Protein AF-A0A7J3TSX8-F1 (afdb_monomer_lite)

Foldseek 3Di:
DAQDLVNLVVVLVVDPDLVVSLVSLVVVCPDPHDLSNNLSSLQSNLVSCVVVLVLQSSLVSLQVSLVSDDDLVSVLVSLQSSLLSCVSVLVNVSNVVSLVVNLVSDDPVCNVVSLVVSLVSLVVSLVVCVVVVVLVSSLVSLVSSCVRPDDLVVLLVSLCVNLVSCVVVVNNVSSVVSNVVNVVVVVVVVVVVVVVVVVD

Structure (mmCIF, N/CA/C/O backbone):
data_AF-A0A7J3TSX8-F1
#
_entry.id   AF-A0A7J3TSX8-F1
#
loop_
_atom_site.group_PDB
_atom_site.id
_atom_site.type_symbol
_atom_site.label_atom_id
_atom_site.label_alt_id
_atom_site.label_comp_id
_atom_site.label_asym_id
_atom_site.label_entity_id
_atom_site.label_seq_id
_atom_site.pdbx_PDB_ins_code
_atom_site.Cartn_x
_atom_site.Cartn_y
_atom_site.Cartn_z
_atom_site.occupancy
_atom_site.B_iso_or_equiv
_atom_site.auth_seq_id
_atom_site.auth_comp_id
_atom_site.auth_asym_id
_atom_site.auth_atom_id
_atom_site.pdbx_PDB_model_num
ATOM 1 N N . MET A 1 1 ? -22.031 -5.487 31.126 1.00 67.88 1 MET A N 1
ATOM 2 C CA . MET A 1 1 ? -22.528 -4.351 30.321 1.00 67.88 1 MET A CA 1
ATOM 3 C C . MET A 1 1 ? -21.719 -4.288 29.042 1.00 67.88 1 MET A C 1
ATOM 5 O O . MET A 1 1 ? -20.510 -4.488 29.110 1.00 67.88 1 MET A O 1
ATOM 9 N N . ALA A 1 2 ? -22.375 -4.091 27.900 1.00 86.19 2 ALA A N 1
ATOM 10 C CA . ALA A 1 2 ? -21.679 -3.842 26.643 1.00 86.19 2 ALA A CA 1
ATOM 11 C C . ALA A 1 2 ? -21.137 -2.407 26.670 1.00 86.19 2 ALA A C 1
ATOM 13 O O . ALA A 1 2 ? -21.892 -1.489 26.971 1.00 86.19 2 ALA A O 1
ATOM 14 N N . ILE A 1 3 ? -19.840 -2.235 26.414 1.00 93.50 3 ILE A N 1
ATOM 15 C CA . ILE A 1 3 ? -19.217 -0.911 26.290 1.00 93.50 3 ILE A CA 1
ATOM 16 C C . ILE A 1 3 ? -19.751 -0.257 25.017 1.00 93.50 3 ILE A C 1
ATOM 18 O O . ILE A 1 3 ? -19.759 -0.901 23.969 1.00 93.50 3 ILE A O 1
ATOM 22 N N . THR A 1 4 ? -20.172 1.002 25.096 1.00 96.62 4 THR A N 1
ATOM 23 C CA . THR A 1 4 ? -20.561 1.780 23.910 1.00 96.62 4 THR A CA 1
ATOM 24 C C . THR A 1 4 ? -19.337 2.378 23.209 1.00 96.62 4 THR A C 1
ATOM 26 O O . THR A 1 4 ? -18.248 2.484 23.779 1.00 96.62 4 THR A O 1
ATOM 29 N N . LYS A 1 5 ? -19.494 2.802 21.948 1.00 96.19 5 LYS A N 1
ATOM 30 C CA . LYS A 1 5 ? -18.409 3.442 21.185 1.00 96.19 5 LYS A CA 1
ATOM 31 C C . LYS A 1 5 ? -17.895 4.709 21.873 1.00 96.19 5 LYS A C 1
ATOM 33 O O . LYS A 1 5 ? -16.683 4.916 21.930 1.00 96.19 5 LYS A O 1
ATOM 38 N N . ASP A 1 6 ? -18.790 5.520 22.427 1.00 96.75 6 ASP A N 1
ATOM 39 C CA . ASP A 1 6 ? -18.419 6.765 23.102 1.00 96.75 6 ASP A CA 1
ATOM 40 C C . ASP A 1 6 ? -17.681 6.500 24.415 1.00 96.75 6 ASP A C 1
ATOM 42 O O . ASP A 1 6 ? -16.652 7.125 24.671 1.00 96.75 6 ASP A O 1
ATOM 46 N N . GLU A 1 7 ? -18.127 5.517 25.203 1.00 96.62 7 GLU A N 1
ATOM 47 C CA . GLU A 1 7 ? -17.418 5.075 26.410 1.00 96.62 7 GLU A CA 1
ATOM 48 C C . GLU A 1 7 ? -16.017 4.553 26.083 1.00 96.62 7 GLU A C 1
ATOM 50 O O . GLU A 1 7 ? -15.049 4.922 26.750 1.00 96.62 7 GLU A O 1
ATOM 55 N N . PHE A 1 8 ? -15.882 3.737 25.030 1.00 97.44 8 PHE A N 1
ATOM 56 C CA . PHE A 1 8 ? -14.581 3.263 24.558 1.00 97.44 8 PHE A CA 1
ATOM 57 C C . PHE A 1 8 ? -13.654 4.435 24.206 1.00 97.44 8 PHE A C 1
ATOM 59 O O . PHE A 1 8 ? -12.507 4.475 24.655 1.00 97.44 8 PHE A O 1
ATOM 66 N N . LEU A 1 9 ? -14.143 5.413 23.437 1.00 96.62 9 LEU A N 1
ATOM 67 C CA . LEU A 1 9 ? -13.349 6.572 23.025 1.00 96.62 9 LEU A CA 1
ATOM 68 C C . LEU A 1 9 ? -12.986 7.482 24.205 1.00 96.62 9 LEU A C 1
ATOM 70 O O . LEU A 1 9 ? -11.880 8.024 24.235 1.00 96.62 9 LEU A O 1
ATOM 74 N N . GLN A 1 10 ? -13.880 7.642 25.182 1.00 97.00 10 GLN A N 1
ATOM 75 C CA . GLN A 1 10 ? -13.596 8.383 26.411 1.00 97.00 10 GLN A CA 1
ATOM 76 C C . GLN A 1 10 ? -12.511 7.688 27.235 1.00 97.00 10 GLN A C 1
ATOM 78 O O . GLN A 1 10 ? -11.531 8.334 27.602 1.00 97.00 10 GLN A O 1
ATOM 83 N N . GLN A 1 11 ? -12.624 6.373 27.452 1.00 96.88 11 GLN A N 1
ATOM 84 C CA . GLN A 1 11 ? -11.601 5.590 28.150 1.00 96.88 11 GLN A CA 1
ATOM 85 C C . GLN A 1 11 ? -10.258 5.651 27.422 1.00 96.88 11 GLN A C 1
ATOM 87 O O . GLN A 1 11 ? -9.224 5.847 28.048 1.00 96.88 11 GLN A O 1
ATOM 92 N N . LEU A 1 12 ? -10.253 5.571 26.090 1.00 96.19 12 LEU A N 1
ATOM 93 C CA . LEU A 1 12 ? -9.017 5.636 25.316 1.00 96.19 12 LEU A CA 1
ATOM 94 C C . LEU A 1 12 ? -8.254 6.961 25.517 1.00 96.19 12 LEU A C 1
ATOM 96 O O . LEU A 1 12 ? -7.021 6.980 25.484 1.00 96.19 12 LEU A O 1
ATOM 100 N N . ARG A 1 13 ? -8.973 8.068 25.741 1.00 96.25 13 ARG A N 1
ATOM 101 C CA . ARG A 1 13 ? -8.388 9.397 25.982 1.00 96.25 13 ARG A CA 1
ATOM 102 C C . ARG A 1 13 ? -7.761 9.547 27.369 1.00 96.25 13 ARG A C 1
ATOM 104 O O . ARG A 1 13 ? -6.896 10.404 27.518 1.00 96.25 13 ARG A O 1
ATOM 111 N N . THR A 1 14 ? -8.156 8.743 28.359 1.00 97.44 14 THR A N 1
ATOM 112 C CA . THR A 1 14 ? -7.600 8.843 29.724 1.00 97.44 14 THR A CA 1
ATOM 113 C C . THR A 1 14 ? -6.184 8.278 29.823 1.00 97.44 14 THR A C 1
ATOM 115 O O . THR A 1 14 ? -5.419 8.662 30.705 1.00 97.44 14 THR A O 1
ATOM 118 N N . PHE A 1 15 ? -5.795 7.392 28.904 1.00 96.06 15 PHE A N 1
ATOM 119 C CA . PHE A 1 15 ? -4.443 6.854 28.859 1.00 96.06 15 PHE A CA 1
ATOM 120 C C . PHE A 1 15 ? -3.461 7.877 28.273 1.00 96.06 15 PHE A C 1
ATOM 122 O O . PHE A 1 15 ? -3.603 8.316 27.134 1.00 96.06 15 PHE A O 1
ATOM 129 N N . THR A 1 16 ? -2.400 8.201 29.013 1.00 93.50 16 THR A N 1
ATOM 130 C CA . THR A 1 16 ? -1.327 9.087 28.523 1.00 93.50 16 THR A CA 1
ATOM 131 C C . THR A 1 16 ? -0.321 8.351 27.632 1.00 93.50 16 THR A C 1
ATOM 133 O O . THR A 1 16 ? 0.188 8.913 26.669 1.00 93.50 16 THR A O 1
ATOM 136 N N . SER A 1 17 ? -0.032 7.081 27.936 1.00 96.38 17 SER A N 1
ATOM 137 C CA . SER A 1 17 ? 0.972 6.278 27.224 1.00 96.38 17 SER A CA 1
ATOM 138 C C . SER A 1 17 ? 0.363 5.513 26.047 1.00 96.38 17 SER A C 1
ATOM 140 O O . SER A 1 17 ? -0.646 4.827 26.216 1.00 96.38 17 SER A O 1
ATOM 142 N N . GLU A 1 18 ? 1.013 5.560 24.879 1.00 94.69 18 GLU A N 1
ATOM 143 C CA . GLU A 1 18 ? 0.624 4.765 23.704 1.00 94.69 18 GLU A CA 1
ATOM 144 C C . GLU A 1 18 ? 0.659 3.252 23.968 1.00 94.69 18 GLU A C 1
ATOM 146 O O . GLU A 1 18 ? -0.210 2.537 23.478 1.00 94.69 18 GLU A O 1
ATOM 151 N N . ALA A 1 19 ? 1.598 2.761 24.786 1.00 95.44 19 ALA A N 1
ATOM 152 C CA . ALA A 1 19 ? 1.683 1.338 25.126 1.00 95.44 19 ALA A CA 1
ATOM 153 C C . ALA A 1 19 ? 0.440 0.872 25.900 1.00 95.44 19 ALA A C 1
ATOM 155 O O . ALA A 1 19 ? -0.189 -0.117 25.534 1.00 95.44 19 ALA A O 1
ATOM 156 N N . LYS A 1 20 ? 0.013 1.655 26.902 1.00 97.12 20 LYS A N 1
ATOM 157 C CA . LYS A 1 20 ? -1.218 1.375 27.658 1.00 97.12 20 LYS A CA 1
ATOM 158 C C . LYS A 1 20 ? -2.464 1.464 26.774 1.00 97.12 20 LYS A C 1
ATOM 160 O O . LYS A 1 20 ? -3.365 0.642 26.916 1.00 97.12 20 LYS A O 1
ATOM 165 N N . LYS A 1 21 ? -2.511 2.427 25.840 1.00 97.38 21 LYS A N 1
ATOM 166 C CA . LYS A 1 21 ? -3.587 2.507 24.835 1.00 97.38 21 LYS A CA 1
ATOM 167 C C . LYS A 1 21 ? -3.639 1.241 23.991 1.00 97.38 21 LYS A C 1
ATOM 169 O O . LYS A 1 21 ? -4.713 0.674 23.830 1.00 97.38 21 LYS A O 1
ATOM 174 N N . GLN A 1 22 ? -2.494 0.797 23.476 1.00 97.38 22 GLN A N 1
ATOM 175 C CA . GLN A 1 22 ? -2.401 -0.401 22.652 1.00 97.38 22 GLN A CA 1
ATOM 176 C C . GLN A 1 22 ? -2.891 -1.641 23.413 1.00 97.38 22 GLN A C 1
ATOM 178 O O . GLN A 1 22 ? -3.774 -2.334 22.917 1.00 97.38 22 GLN A O 1
ATOM 183 N N . GLU A 1 23 ? -2.393 -1.882 24.629 1.00 97.56 23 GLU A N 1
ATOM 184 C CA . GLU A 1 23 ? -2.818 -3.012 25.470 1.00 97.56 23 GLU A CA 1
ATOM 185 C C . GLU A 1 23 ? -4.327 -2.992 25.743 1.00 97.56 23 GLU A C 1
ATOM 187 O O . GLU A 1 23 ? -5.013 -4.011 25.604 1.00 97.56 23 GLU A O 1
ATOM 192 N N . PHE A 1 24 ? -4.867 -1.817 26.081 1.00 97.69 24 PHE A N 1
ATOM 193 C CA . PHE A 1 24 ? -6.299 -1.636 26.282 1.00 97.69 24 PHE A CA 1
ATOM 194 C C . PHE A 1 24 ? -7.085 -1.983 25.013 1.00 97.69 24 PHE A C 1
ATOM 196 O O . PHE A 1 24 ? -7.996 -2.811 25.070 1.00 97.69 24 PHE A O 1
ATOM 203 N N . ILE A 1 25 ? -6.708 -1.419 23.863 1.00 97.88 25 ILE A N 1
ATOM 204 C CA . ILE A 1 25 ? -7.377 -1.660 22.581 1.00 97.88 25 ILE A CA 1
ATOM 205 C C . ILE A 1 25 ? -7.324 -3.145 22.189 1.00 97.88 25 ILE A C 1
ATOM 207 O O . ILE A 1 25 ? -8.347 -3.722 21.819 1.00 97.88 25 ILE A O 1
ATOM 211 N N . GLU A 1 26 ? -6.166 -3.795 22.311 1.00 97.19 26 GLU A N 1
ATOM 212 C CA . GLU A 1 26 ? -6.015 -5.226 22.025 1.00 97.19 26 GLU A CA 1
ATOM 213 C C . GLU A 1 26 ? -6.905 -6.086 22.932 1.00 97.19 26 GLU A C 1
ATOM 215 O O . GLU A 1 26 ? -7.478 -7.082 22.479 1.00 97.19 26 GLU A O 1
ATOM 220 N N . SER A 1 27 ? -7.076 -5.691 24.199 1.00 97.44 27 SER A N 1
ATOM 221 C CA . SER A 1 27 ? -8.002 -6.358 25.118 1.00 97.44 27 SER A CA 1
ATOM 222 C C . SER A 1 27 ? -9.465 -6.203 24.687 1.00 97.44 27 SER A C 1
ATOM 224 O O . SER A 1 27 ? -10.242 -7.147 24.830 1.00 97.44 27 SER A O 1
ATOM 226 N N . ILE A 1 28 ? -9.841 -5.045 24.129 1.00 97.12 28 ILE A N 1
ATOM 227 C CA . ILE A 1 28 ? -11.192 -4.778 23.621 1.00 97.12 28 ILE A CA 1
ATOM 228 C C . ILE A 1 28 ? -11.466 -5.608 22.365 1.00 97.12 28 ILE A C 1
ATOM 230 O O . ILE A 1 28 ? -12.508 -6.251 22.288 1.00 97.12 28 ILE A O 1
ATOM 234 N N . ILE A 1 29 ? -10.520 -5.678 21.422 1.00 96.75 29 ILE A N 1
ATOM 235 C CA . ILE A 1 29 ? -10.673 -6.436 20.164 1.00 96.75 29 ILE A CA 1
ATOM 236 C C . ILE A 1 29 ? -10.872 -7.942 20.413 1.00 96.75 29 ILE A C 1
ATOM 238 O O . ILE A 1 29 ? -11.561 -8.608 19.636 1.00 96.75 29 ILE A O 1
ATOM 242 N N . LYS A 1 30 ? -10.276 -8.483 21.486 1.00 96.75 30 LYS A N 1
ATOM 243 C CA . LYS A 1 30 ? -10.414 -9.895 21.890 1.00 96.75 30 LYS A CA 1
ATOM 244 C C . LYS A 1 30 ? -11.752 -10.208 22.568 1.00 96.75 30 LYS A C 1
ATOM 246 O O . LYS A 1 30 ? -12.145 -11.371 22.605 1.00 96.75 30 LYS A O 1
ATOM 251 N N . LYS A 1 31 ? -12.437 -9.207 23.126 1.00 96.19 31 LYS A N 1
ATOM 252 C CA . LYS A 1 31 ? -13.740 -9.373 23.782 1.00 96.19 31 LYS A CA 1
ATOM 253 C C . LYS A 1 31 ? -14.865 -9.386 22.746 1.00 96.19 31 LYS A C 1
ATOM 255 O O . LYS A 1 31 ? -14.744 -8.829 21.657 1.00 96.19 31 LYS A O 1
ATOM 260 N N . GLN A 1 32 ? -15.989 -9.997 23.108 1.00 95.12 32 GLN A N 1
ATOM 261 C CA . GLN A 1 32 ? -17.219 -9.884 22.332 1.00 95.12 32 GLN A CA 1
ATOM 262 C C . GLN A 1 32 ? -17.844 -8.510 22.606 1.00 95.12 32 GLN A C 1
ATOM 264 O O . GLN A 1 32 ? -18.477 -8.296 23.638 1.00 95.12 32 GLN A O 1
ATOM 269 N N . VAL A 1 33 ? -17.594 -7.567 21.703 1.00 96.38 33 VAL A N 1
ATOM 270 C CA . VAL A 1 33 ? -18.130 -6.201 21.740 1.00 96.38 33 VAL A CA 1
ATOM 271 C C . VAL A 1 33 ? -18.955 -5.931 20.490 1.00 96.38 33 VAL A C 1
ATOM 273 O O . VAL A 1 33 ? -18.897 -6.694 19.523 1.00 96.38 33 VAL A O 1
ATOM 276 N N . ASP A 1 34 ? -19.712 -4.840 20.521 1.00 97.00 34 ASP A N 1
ATOM 277 C CA . ASP A 1 34 ? -20.446 -4.364 19.358 1.00 97.00 34 ASP A CA 1
ATOM 278 C C . ASP A 1 34 ? -19.508 -4.070 18.166 1.00 97.00 34 ASP A C 1
ATOM 280 O O . ASP A 1 34 ? -18.335 -3.712 18.342 1.00 97.00 34 ASP A O 1
ATOM 284 N N . ILE A 1 35 ? -20.021 -4.242 16.945 1.00 96.88 35 ILE A N 1
ATOM 285 C CA . ILE A 1 35 ? -19.247 -4.078 15.708 1.00 96.88 35 ILE A CA 1
ATOM 286 C C . ILE A 1 35 ? -18.688 -2.655 15.596 1.00 96.88 35 ILE A C 1
ATOM 288 O O . ILE A 1 35 ? -17.516 -2.501 15.245 1.00 96.88 35 ILE A O 1
ATOM 292 N N . ASP A 1 36 ? -19.455 -1.629 15.969 1.00 97.00 36 ASP A N 1
ATOM 293 C CA . ASP A 1 36 ? -19.019 -0.234 15.865 1.00 97.00 36 ASP A CA 1
ATOM 294 C C . ASP A 1 36 ? -17.863 0.070 16.824 1.00 97.00 36 ASP A C 1
ATOM 296 O O . ASP A 1 36 ? -16.929 0.808 16.488 1.00 97.00 36 ASP A O 1
ATOM 300 N N . VAL A 1 37 ? -17.887 -0.541 18.013 1.00 97.88 37 VAL A N 1
ATOM 301 C CA . VAL A 1 37 ? -16.794 -0.466 18.994 1.00 97.88 37 VAL A CA 1
ATOM 302 C C . VAL A 1 37 ? -15.558 -1.168 18.450 1.00 97.88 37 VAL A C 1
ATOM 304 O O . VAL A 1 37 ? -14.450 -0.641 18.553 1.00 97.88 37 VAL A O 1
ATOM 307 N N . LYS A 1 38 ? -15.732 -2.339 17.830 1.00 98.06 38 LYS A N 1
ATOM 308 C CA . LYS A 1 38 ? -14.627 -3.104 17.248 1.00 98.06 38 LYS A CA 1
ATOM 309 C C . LYS A 1 38 ? -13.974 -2.368 16.079 1.00 98.06 38 LYS A C 1
ATOM 311 O O . LYS A 1 38 ? -12.747 -2.326 16.018 1.00 98.06 38 LYS A O 1
ATOM 316 N N . ILE A 1 39 ? -14.758 -1.743 15.198 1.00 98.25 39 ILE A N 1
ATOM 317 C CA . ILE A 1 39 ? -14.249 -0.875 14.126 1.00 98.25 39 ILE A CA 1
ATOM 318 C C . ILE A 1 39 ? -13.471 0.296 14.733 1.00 98.25 39 ILE A C 1
ATOM 320 O O . ILE A 1 39 ? -12.318 0.512 14.365 1.00 98.25 39 ILE A O 1
ATOM 324 N N . ALA A 1 40 ? -14.042 1.012 15.709 1.00 98.19 40 ALA A N 1
ATOM 325 C CA . ALA A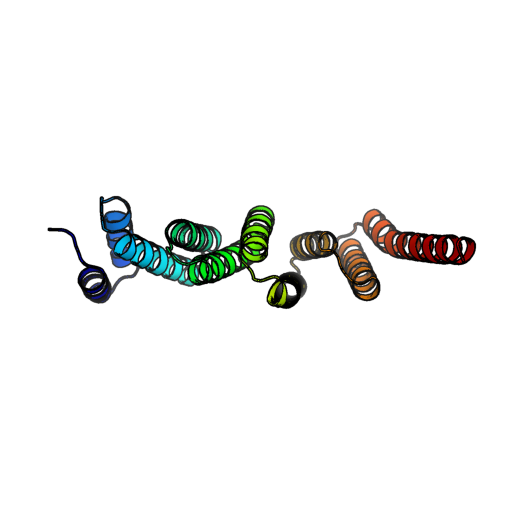 1 40 ? -13.363 2.132 16.365 1.00 98.19 40 ALA A CA 1
ATOM 326 C C . ALA A 1 40 ? -12.033 1.710 17.021 1.00 98.19 40 ALA A C 1
ATOM 328 O O . ALA A 1 40 ? -11.032 2.419 16.905 1.00 98.19 40 ALA A O 1
ATOM 329 N N . ALA A 1 41 ? -12.007 0.538 17.658 1.00 98.31 41 ALA A N 1
ATOM 330 C CA . ALA A 1 41 ? -10.816 -0.048 18.258 1.00 98.31 41 ALA A CA 1
ATOM 331 C C . ALA A 1 41 ? -9.746 -0.396 17.209 1.00 98.31 41 ALA A C 1
ATOM 333 O O . ALA A 1 41 ? -8.590 -0.003 17.366 1.00 98.31 41 ALA A O 1
ATOM 334 N N . LEU A 1 42 ? -10.120 -1.060 16.110 1.00 98.44 42 LEU A N 1
ATOM 335 C CA . LEU A 1 42 ? -9.206 -1.382 15.007 1.00 98.44 42 LEU A CA 1
ATOM 336 C C . LEU A 1 42 ? -8.596 -0.121 14.383 1.00 98.44 42 LEU A C 1
ATOM 338 O O . LEU A 1 42 ? -7.396 -0.090 14.122 1.00 98.44 42 LEU A O 1
ATOM 342 N N . LEU A 1 43 ? -9.395 0.931 14.183 1.00 98.38 43 LEU A N 1
ATOM 343 C CA . LEU A 1 43 ? -8.915 2.205 13.643 1.00 98.38 43 LEU A CA 1
ATOM 344 C C . LEU A 1 43 ? -7.939 2.899 14.594 1.00 98.38 43 LEU A C 1
ATOM 346 O O . LEU A 1 43 ? -6.869 3.324 14.167 1.00 98.38 43 LEU A O 1
ATOM 350 N N . ALA A 1 44 ? -8.261 2.960 15.888 1.00 98.19 44 ALA A N 1
ATOM 351 C CA . ALA A 1 44 ? -7.358 3.522 16.889 1.00 98.19 44 ALA A CA 1
ATOM 352 C C . ALA A 1 44 ? -6.028 2.751 16.962 1.00 98.19 44 ALA A C 1
ATOM 354 O O . ALA A 1 44 ? -4.962 3.359 17.052 1.00 98.19 44 ALA A O 1
ATOM 355 N N . LEU A 1 45 ? -6.080 1.417 16.876 1.00 98.06 45 LEU A N 1
ATOM 356 C CA . LEU A 1 45 ? -4.886 0.574 16.843 1.00 98.06 45 LEU A CA 1
ATOM 357 C C . LEU A 1 45 ? -4.061 0.803 15.572 1.00 98.06 45 LEU A C 1
ATOM 359 O O . LEU A 1 45 ? -2.834 0.877 15.635 1.00 98.06 45 LEU A O 1
ATOM 363 N N . ALA A 1 46 ? -4.726 0.941 14.423 1.00 98.38 46 ALA A N 1
ATOM 364 C CA . ALA A 1 46 ? -4.065 1.231 13.160 1.00 98.38 46 ALA A CA 1
ATOM 365 C C . ALA A 1 46 ? -3.281 2.548 13.226 1.00 98.38 46 ALA A C 1
ATOM 367 O O . ALA A 1 46 ? -2.130 2.574 12.799 1.00 98.38 46 ALA A O 1
ATOM 368 N N . GLU A 1 47 ? -3.847 3.603 13.818 1.00 98.00 47 GLU A N 1
ATOM 369 C CA . GLU A 1 47 ? -3.165 4.895 13.982 1.00 98.00 47 GLU A CA 1
ATOM 370 C C . GLU A 1 47 ? -1.914 4.802 14.867 1.00 98.00 47 GLU A C 1
ATOM 372 O O . GLU A 1 47 ? -0.873 5.357 14.512 1.00 98.00 47 GLU A O 1
ATOM 377 N N . ILE A 1 48 ? -1.963 4.030 15.961 1.00 97.12 48 ILE A N 1
ATOM 378 C CA . ILE A 1 48 ? -0.774 3.748 16.788 1.00 97.12 48 ILE A CA 1
ATOM 379 C C . ILE A 1 48 ? 0.294 3.016 15.960 1.00 97.12 48 ILE A C 1
ATOM 381 O O . ILE A 1 48 ? 1.487 3.304 16.051 1.00 97.12 48 ILE A O 1
ATOM 385 N N . PHE A 1 49 ? -0.100 2.072 15.105 1.00 98.19 49 PHE A N 1
ATOM 386 C CA . PHE A 1 49 ? 0.858 1.403 14.226 1.00 98.19 49 PHE A CA 1
ATOM 387 C C . PHE A 1 49 ? 1.417 2.327 13.139 1.00 98.19 49 PHE A C 1
ATOM 389 O O . PHE A 1 49 ? 2.596 2.207 12.802 1.00 98.19 49 PHE A O 1
ATOM 396 N N . VAL A 1 50 ? 0.634 3.279 12.623 1.00 98.00 50 VAL A N 1
ATOM 397 C CA . VAL A 1 50 ? 1.129 4.301 11.689 1.00 98.00 50 VAL A CA 1
ATOM 398 C C . VAL A 1 50 ? 2.164 5.205 12.363 1.00 98.00 50 VAL A C 1
ATOM 400 O O . VAL A 1 50 ? 3.230 5.411 11.777 1.00 98.00 50 VAL A O 1
ATOM 403 N N . SER A 1 51 ? 1.910 5.694 13.586 1.00 97.12 51 SER A N 1
ATOM 404 C CA . SER A 1 51 ? 2.857 6.561 14.314 1.00 97.12 51 SER A CA 1
ATOM 405 C C . SER A 1 51 ? 4.199 5.858 14.558 1.00 97.12 51 SER A C 1
ATOM 407 O O . SER A 1 51 ? 5.266 6.459 14.421 1.00 97.12 51 SER A O 1
ATOM 409 N N . ARG A 1 52 ? 4.155 4.541 14.791 1.00 97.12 52 ARG A N 1
ATOM 410 C CA . ARG A 1 52 ? 5.326 3.669 14.967 1.00 97.12 52 ARG A CA 1
ATOM 411 C C . ARG A 1 52 ? 5.943 3.155 13.659 1.00 97.12 52 ARG A C 1
ATOM 413 O O . ARG A 1 52 ? 6.855 2.332 13.710 1.00 97.12 52 ARG A O 1
ATOM 420 N N . LYS A 1 53 ? 5.461 3.606 12.493 1.00 97.44 53 LYS A N 1
ATOM 421 C CA . LYS A 1 53 ? 5.888 3.154 11.149 1.00 97.44 53 LYS A CA 1
ATOM 422 C C . LYS A 1 53 ? 5.715 1.643 10.901 1.00 97.44 53 LYS A C 1
ATOM 424 O O . LYS A 1 53 ? 6.346 1.074 10.013 1.00 97.44 53 LYS A O 1
ATOM 429 N N . MET A 1 54 ? 4.830 0.982 11.647 1.00 97.75 54 MET A N 1
ATOM 430 C CA . MET A 1 54 ? 4.462 -0.429 11.482 1.00 97.75 54 MET A CA 1
ATOM 431 C C . MET A 1 54 ? 3.359 -0.578 10.421 1.00 97.75 54 MET A C 1
ATOM 433 O O . MET A 1 54 ? 2.242 -1.019 10.702 1.00 97.75 54 MET A O 1
ATOM 437 N N . PHE A 1 55 ? 3.665 -0.185 9.183 1.00 98.12 55 PHE A N 1
ATOM 438 C CA . PHE A 1 55 ? 2.657 -0.009 8.132 1.00 98.12 55 PHE A CA 1
ATOM 439 C C . PHE A 1 55 ? 1.878 -1.286 7.783 1.00 98.12 55 PHE A C 1
ATOM 441 O O . PHE A 1 55 ? 0.668 -1.201 7.601 1.00 98.12 55 PHE A O 1
ATOM 448 N N . SER A 1 56 ? 2.504 -2.469 7.770 1.00 98.19 56 SER A N 1
ATOM 449 C CA . SER A 1 56 ? 1.801 -3.735 7.485 1.00 98.19 56 SER A CA 1
ATOM 450 C C . SER A 1 56 ? 0.733 -4.068 8.533 1.00 98.19 56 SER A C 1
ATOM 452 O O . SER A 1 56 ? -0.348 -4.551 8.196 1.00 98.19 56 SER A O 1
ATOM 454 N N . LEU A 1 57 ? 1.015 -3.798 9.814 1.00 98.25 57 LEU A N 1
ATOM 455 C CA . LEU A 1 57 ? 0.060 -4.027 10.902 1.00 98.25 57 LEU A CA 1
ATOM 456 C C . LEU A 1 57 ? -1.070 -2.999 10.857 1.00 98.25 57 LEU A C 1
ATOM 458 O O . LEU A 1 57 ? -2.236 -3.365 11.002 1.00 98.25 57 LEU A O 1
ATOM 462 N N . ALA A 1 58 ? -0.741 -1.731 10.603 1.00 98.50 58 ALA A N 1
ATOM 463 C CA . ALA A 1 58 ? -1.741 -0.688 10.409 1.00 98.50 58 ALA A CA 1
ATOM 464 C C . ALA A 1 58 ? -2.685 -1.027 9.244 1.00 98.50 58 ALA A C 1
ATOM 466 O O . ALA A 1 58 ? -3.905 -0.992 9.403 1.00 98.50 58 ALA A O 1
ATOM 467 N N . ALA A 1 59 ? -2.122 -1.437 8.104 1.00 98.56 59 ALA A N 1
ATOM 468 C CA . ALA A 1 59 ? -2.865 -1.838 6.917 1.00 98.56 59 ALA A CA 1
ATOM 469 C C . ALA A 1 59 ? -3.850 -2.975 7.211 1.00 98.56 59 ALA A C 1
ATOM 471 O O . ALA A 1 59 ? -5.031 -2.871 6.882 1.00 98.56 59 ALA A O 1
ATOM 472 N N . ARG A 1 60 ? -3.392 -4.021 7.912 1.00 98.62 60 ARG A N 1
ATOM 473 C CA . ARG A 1 60 ? -4.234 -5.156 8.310 1.00 98.62 60 ARG A CA 1
ATOM 474 C C . ARG A 1 60 ? -5.432 -4.723 9.156 1.00 98.62 60 ARG A C 1
ATOM 476 O O . ARG A 1 60 ? -6.531 -5.224 8.939 1.00 98.62 60 ARG A O 1
ATOM 483 N N . ASN A 1 61 ? -5.234 -3.803 10.101 1.00 98.56 61 ASN A N 1
ATOM 484 C CA . ASN A 1 61 ? -6.317 -3.301 10.950 1.00 98.56 61 ASN A CA 1
ATOM 485 C C . ASN A 1 61 ? -7.322 -2.455 10.158 1.00 98.56 61 ASN A C 1
ATOM 487 O O . ASN A 1 61 ? -8.524 -2.650 10.314 1.00 98.56 61 ASN A O 1
ATOM 491 N N . TYR A 1 62 ? -6.846 -1.587 9.259 1.00 98.75 62 TYR A N 1
ATOM 492 C CA . TYR A 1 62 ? -7.703 -0.833 8.339 1.00 98.75 62 TYR A CA 1
ATOM 493 C C . TYR A 1 62 ? -8.547 -1.748 7.450 1.00 98.75 62 TYR A C 1
ATOM 495 O O . TYR A 1 62 ? -9.754 -1.556 7.325 1.00 98.75 62 TYR A O 1
ATOM 503 N N . CYS A 1 63 ? -7.929 -2.773 6.867 1.00 98.56 63 CYS A N 1
ATOM 504 C CA . CYS A 1 63 ? -8.633 -3.724 6.022 1.00 98.56 63 CYS A CA 1
ATOM 505 C C . CYS A 1 63 ? -9.645 -4.562 6.807 1.00 98.56 63 CYS A C 1
ATOM 507 O O . CYS A 1 63 ? -10.765 -4.738 6.338 1.00 98.56 63 CYS A O 1
ATOM 509 N N . TYR A 1 64 ? -9.300 -5.003 8.020 1.00 98.50 64 TYR A N 1
ATOM 510 C CA . TYR A 1 64 ? -10.239 -5.734 8.869 1.00 98.50 64 TYR A CA 1
ATOM 511 C C . TYR A 1 64 ? -11.418 -4.852 9.308 1.00 98.50 64 TYR A C 1
ATOM 513 O O . TYR A 1 64 ? -12.561 -5.297 9.290 1.00 98.50 64 TYR A O 1
ATOM 521 N N . ALA A 1 65 ? -11.176 -3.575 9.621 1.00 98.50 65 ALA A N 1
ATOM 522 C CA . ALA A 1 65 ? -12.255 -2.617 9.848 1.00 98.50 65 ALA A CA 1
ATOM 523 C C . ALA A 1 65 ? -13.149 -2.473 8.600 1.00 98.50 65 ALA A C 1
ATOM 525 O O . ALA A 1 65 ? -14.370 -2.441 8.721 1.00 98.50 65 ALA A O 1
ATOM 526 N N . GLY A 1 66 ? -12.555 -2.463 7.400 1.00 98.44 66 GLY A N 1
ATOM 527 C CA . GLY A 1 66 ? -13.282 -2.467 6.127 1.00 98.44 66 GLY A CA 1
ATOM 528 C C . GLY A 1 66 ? -14.144 -3.714 5.912 1.00 98.44 66 GLY A C 1
ATOM 529 O O . GLY A 1 66 ? -15.250 -3.607 5.393 1.00 98.44 66 GLY A O 1
ATOM 530 N N . ASP A 1 67 ? -13.693 -4.889 6.354 1.00 98.31 67 ASP A N 1
ATOM 531 C CA . ASP A 1 67 ? -14.497 -6.116 6.277 1.00 98.31 67 ASP A CA 1
ATOM 532 C C . ASP A 1 67 ? -15.750 -6.042 7.172 1.00 98.31 67 ASP A C 1
ATOM 534 O O . ASP A 1 67 ? -16.799 -6.573 6.799 1.00 98.31 67 ASP A O 1
ATOM 538 N N . LEU A 1 68 ? -15.649 -5.349 8.313 1.00 98.12 68 LEU A N 1
ATOM 539 C CA . LEU A 1 68 ? -16.728 -5.173 9.293 1.00 98.12 68 LEU A CA 1
ATOM 540 C C . LEU A 1 68 ? -17.684 -4.012 8.977 1.00 98.12 68 LEU A C 1
ATOM 542 O O . LEU A 1 68 ? -18.810 -4.014 9.464 1.00 98.12 68 LEU A O 1
ATOM 546 N N . ALA A 1 69 ? -17.247 -3.019 8.201 1.00 98.12 69 ALA A N 1
ATOM 547 C CA . ALA A 1 69 ? -18.043 -1.833 7.900 1.00 98.12 69 ALA A CA 1
ATOM 548 C C . ALA A 1 69 ? -19.350 -2.166 7.156 1.00 98.12 69 ALA A C 1
ATOM 550 O O . ALA A 1 69 ? -19.411 -3.082 6.335 1.00 98.12 69 ALA A O 1
ATOM 551 N N . ASN A 1 70 ? -20.405 -1.385 7.399 1.00 96.81 70 ASN A N 1
ATOM 552 C CA . ASN A 1 70 ? -21.744 -1.686 6.875 1.00 96.81 70 ASN A CA 1
ATOM 553 C C . ASN A 1 70 ? -22.017 -1.066 5.499 1.00 96.81 70 ASN A C 1
ATOM 555 O O . ASN A 1 70 ? -22.859 -1.559 4.751 1.00 96.81 70 ASN A O 1
ATOM 559 N N . THR A 1 71 ? -21.313 0.010 5.138 1.00 97.50 71 THR A N 1
ATOM 560 C CA . THR A 1 71 ? -21.571 0.741 3.888 1.00 97.50 71 THR A CA 1
ATOM 561 C C . THR A 1 71 ? -20.453 0.544 2.871 1.00 97.50 71 THR A C 1
ATOM 563 O O . THR A 1 71 ? -19.275 0.561 3.219 1.00 97.50 71 THR A O 1
ATOM 566 N N . PHE A 1 72 ? -20.795 0.420 1.583 1.00 97.19 72 PHE A N 1
ATOM 567 C CA . PHE A 1 72 ? -19.793 0.280 0.515 1.00 97.19 72 PHE A CA 1
ATOM 568 C C . PHE A 1 72 ? -18.790 1.435 0.479 1.00 97.19 72 PHE A C 1
ATOM 570 O O . PHE A 1 72 ? -17.611 1.213 0.215 1.00 97.19 72 PHE A O 1
ATOM 577 N N . ARG A 1 73 ? -19.250 2.653 0.782 1.00 97.00 73 ARG A N 1
ATOM 578 C CA . ARG A 1 73 ? -18.398 3.841 0.852 1.00 97.00 73 ARG A CA 1
ATOM 579 C C . ARG A 1 73 ? -17.342 3.706 1.946 1.00 97.00 73 ARG A C 1
ATOM 581 O O . ARG A 1 73 ? -16.164 3.899 1.673 1.00 97.00 73 ARG A O 1
ATOM 588 N N . GLU A 1 74 ? -17.751 3.315 3.149 1.00 97.88 74 GLU A N 1
ATOM 589 C CA . GLU A 1 74 ? -16.830 3.110 4.268 1.00 97.88 74 GLU A CA 1
ATOM 590 C C . GLU A 1 74 ? -15.851 1.962 3.989 1.00 97.88 74 GLU A C 1
ATOM 592 O O . GLU A 1 74 ? -14.648 2.134 4.175 1.00 97.88 74 GLU A O 1
ATOM 597 N N . LYS A 1 75 ? -16.328 0.830 3.442 1.00 98.38 75 LYS A N 1
ATOM 598 C CA . LYS A 1 75 ? -15.451 -0.274 3.006 1.00 98.38 75 LYS A CA 1
ATOM 599 C C . LYS A 1 75 ? -14.389 0.205 2.023 1.00 98.38 75 LYS A C 1
ATOM 601 O O . LYS A 1 75 ? -13.211 -0.104 2.180 1.00 98.38 75 LYS A O 1
ATOM 606 N N . MET A 1 76 ? -14.809 0.966 1.013 1.00 98.12 76 MET A N 1
ATOM 607 C CA . MET A 1 76 ? -13.925 1.498 -0.017 1.00 98.12 76 MET A CA 1
ATOM 608 C C . MET A 1 76 ? -12.857 2.418 0.588 1.00 98.12 76 MET A C 1
ATOM 610 O O . MET A 1 76 ? -11.676 2.232 0.300 1.00 98.12 76 MET A O 1
ATOM 614 N N . ASP A 1 77 ? -13.244 3.352 1.459 1.00 98.19 77 ASP A N 1
ATOM 615 C CA . ASP A 1 77 ? -12.312 4.280 2.111 1.00 98.19 77 ASP A CA 1
ATOM 616 C C . ASP A 1 77 ? -11.299 3.540 3.002 1.00 98.19 77 ASP A C 1
ATOM 618 O O . ASP A 1 77 ? -10.100 3.838 2.974 1.00 98.19 77 ASP A O 1
ATOM 622 N N . LEU A 1 78 ? -11.757 2.538 3.758 1.00 98.62 78 LEU A N 1
ATOM 623 C CA . LEU A 1 78 ? -10.920 1.733 4.648 1.00 98.62 78 LEU A CA 1
ATOM 624 C C . LEU A 1 78 ? -9.954 0.821 3.882 1.00 98.62 78 LEU A C 1
ATOM 626 O O . LEU A 1 78 ? -8.758 0.820 4.181 1.00 98.62 78 LEU A O 1
ATOM 630 N N . TYR A 1 79 ? -10.424 0.110 2.853 1.00 98.69 79 TYR A N 1
ATOM 631 C CA . TYR A 1 79 ? -9.552 -0.688 1.987 1.00 98.69 79 TYR A CA 1
ATOM 632 C C . TYR A 1 79 ? -8.548 0.177 1.235 1.00 98.69 79 TYR A C 1
ATOM 634 O O . TYR A 1 79 ? -7.395 -0.223 1.098 1.00 98.69 79 TYR A O 1
ATOM 642 N N . PHE A 1 80 ? -8.944 1.369 0.780 1.00 98.56 80 PHE A N 1
ATOM 643 C CA . PHE A 1 80 ? -8.026 2.274 0.097 1.00 98.56 80 PHE A CA 1
ATOM 644 C C . PHE A 1 80 ? -6.904 2.736 1.033 1.00 98.56 80 PHE A C 1
ATOM 646 O O . PHE A 1 80 ? -5.732 2.669 0.665 1.00 98.56 80 PHE A O 1
ATOM 653 N N . LYS A 1 81 ? -7.236 3.141 2.268 1.00 98.62 81 LYS A N 1
ATOM 654 C CA . LYS A 1 81 ? -6.233 3.478 3.293 1.00 98.62 81 LYS A CA 1
ATOM 655 C C . LYS A 1 81 ? -5.319 2.291 3.607 1.00 98.62 81 LYS A C 1
ATOM 657 O O . LYS A 1 81 ? -4.101 2.458 3.635 1.00 98.62 81 LYS A O 1
ATOM 662 N N . GLY A 1 82 ? -5.886 1.099 3.793 1.00 98.56 82 GLY A N 1
ATOM 663 C CA . GLY A 1 82 ? -5.121 -0.123 4.038 1.00 98.56 82 GLY A CA 1
ATOM 664 C C . GLY A 1 82 ? -4.164 -0.461 2.891 1.00 98.56 82 GLY A C 1
ATOM 665 O O . GLY A 1 82 ? -2.981 -0.692 3.128 1.00 98.56 82 GLY A O 1
ATOM 666 N N . ALA A 1 83 ? -4.629 -0.395 1.643 1.00 98.50 83 ALA A N 1
ATOM 667 C CA . ALA A 1 83 ? -3.814 -0.635 0.452 1.00 98.50 83 ALA A CA 1
ATOM 668 C C . ALA A 1 83 ? -2.641 0.353 0.332 1.00 98.50 83 ALA A C 1
ATOM 670 O O . ALA A 1 83 ? -1.517 -0.057 0.048 1.00 98.50 83 ALA A O 1
ATOM 671 N N . VAL A 1 84 ? -2.863 1.641 0.625 1.00 98.44 84 VAL A N 1
ATOM 672 C CA . VAL A 1 84 ? -1.790 2.653 0.670 1.00 98.44 84 VAL A CA 1
ATOM 673 C C . VAL A 1 84 ? -0.737 2.305 1.726 1.00 98.44 84 VAL A C 1
ATOM 675 O O . VAL A 1 84 ? 0.459 2.478 1.492 1.00 98.44 84 VAL A O 1
ATOM 678 N N . LEU A 1 85 ? -1.152 1.802 2.889 1.00 98.50 85 LEU A N 1
ATOM 679 C CA . LEU A 1 85 ? -0.224 1.387 3.941 1.00 98.50 85 LEU A CA 1
ATOM 680 C C . LEU A 1 85 ? 0.542 0.108 3.566 1.00 98.50 85 LEU A C 1
ATOM 682 O O . LEU A 1 85 ? 1.746 0.046 3.812 1.00 98.50 85 LEU A O 1
ATOM 686 N N . TYR A 1 86 ? -0.096 -0.865 2.909 1.00 98.50 86 TYR A N 1
ATOM 687 C CA . TYR A 1 86 ? 0.602 -2.026 2.338 1.00 98.50 86 TYR A CA 1
ATOM 688 C C . TYR A 1 86 ? 1.637 -1.611 1.288 1.00 98.50 86 TYR A C 1
ATOM 690 O O . TYR A 1 86 ? 2.773 -2.085 1.325 1.00 98.50 86 TYR A O 1
ATOM 698 N N . LEU A 1 87 ? 1.292 -0.655 0.420 1.00 97.75 87 LEU A N 1
ATOM 699 C CA . LEU A 1 87 ? 2.217 -0.098 -0.564 1.00 97.75 87 LEU A CA 1
ATOM 700 C C . LEU A 1 87 ? 3.442 0.541 0.111 1.00 97.75 87 LEU A C 1
ATOM 702 O O . LEU A 1 87 ? 4.577 0.276 -0.284 1.00 97.75 87 LEU A O 1
ATOM 706 N N . ARG A 1 88 ? 3.233 1.320 1.181 1.00 97.06 88 ARG A N 1
ATOM 707 C CA . ARG A 1 88 ? 4.325 1.901 1.989 1.00 97.06 88 ARG A CA 1
ATOM 708 C C . ARG A 1 88 ? 5.186 0.843 2.679 1.00 97.06 88 ARG A C 1
ATOM 710 O O . ARG A 1 88 ? 6.381 1.061 2.869 1.00 97.06 88 ARG A O 1
ATOM 717 N N . ALA A 1 89 ? 4.598 -0.296 3.032 1.00 97.06 89 ALA A N 1
ATOM 718 C CA . ALA A 1 89 ? 5.304 -1.446 3.587 1.00 97.06 89 ALA A CA 1
ATOM 719 C C . ALA A 1 89 ? 6.063 -2.281 2.535 1.00 97.06 89 ALA A C 1
ATOM 721 O O . ALA A 1 89 ? 6.683 -3.277 2.902 1.00 97.06 89 ALA A O 1
ATOM 722 N N . ALA A 1 90 ? 6.019 -1.896 1.252 1.00 96.25 90 ALA A N 1
ATOM 723 C CA . ALA A 1 90 ? 6.513 -2.677 0.115 1.00 96.25 90 ALA A CA 1
ATOM 724 C C . ALA A 1 90 ? 5.845 -4.061 -0.046 1.00 96.25 90 ALA A C 1
ATOM 726 O O . ALA A 1 90 ? 6.394 -4.942 -0.708 1.00 96.25 90 ALA A O 1
ATOM 727 N N . ASP A 1 91 ? 4.650 -4.250 0.521 1.00 97.38 91 ASP A N 1
ATOM 728 C CA . ASP A 1 91 ? 3.824 -5.441 0.314 1.00 97.38 91 ASP A CA 1
ATOM 729 C C . ASP A 1 91 ? 2.864 -5.206 -0.860 1.00 97.38 91 ASP A C 1
ATOM 731 O O . ASP A 1 91 ? 1.679 -4.902 -0.700 1.00 97.38 91 ASP A O 1
ATOM 735 N N . TYR A 1 92 ? 3.417 -5.297 -2.070 1.00 96.69 92 TYR A N 1
ATOM 736 C CA . TYR A 1 92 ? 2.685 -5.012 -3.305 1.00 96.69 92 TYR A CA 1
ATOM 737 C C . TYR A 1 92 ? 1.559 -6.011 -3.583 1.00 96.69 92 TYR A C 1
ATOM 739 O O . TYR A 1 92 ? 0.560 -5.633 -4.179 1.00 96.69 92 TYR A O 1
ATOM 747 N N . LEU A 1 93 ? 1.697 -7.269 -3.146 1.00 96.50 93 LEU A N 1
ATOM 748 C CA . LEU A 1 93 ? 0.660 -8.288 -3.337 1.00 96.50 93 LEU A CA 1
ATOM 749 C C . LEU A 1 93 ? -0.604 -7.914 -2.563 1.00 96.50 93 LEU A C 1
ATOM 751 O O . LEU A 1 93 ? -1.677 -7.803 -3.155 1.00 96.50 93 LEU A O 1
ATOM 755 N N . SER A 1 94 ? -0.459 -7.635 -1.265 1.00 98.06 94 SER A N 1
ATOM 756 C CA . SER A 1 94 ? -1.586 -7.197 -0.441 1.00 98.06 94 SER A CA 1
ATOM 757 C C . SER A 1 94 ? -2.152 -5.863 -0.936 1.00 98.06 94 SER A C 1
ATOM 759 O O . SER A 1 94 ? -3.371 -5.693 -0.991 1.00 98.06 94 SER A O 1
ATOM 761 N N . ALA A 1 95 ? -1.294 -4.916 -1.334 1.00 97.94 95 ALA A N 1
ATOM 762 C CA . ALA A 1 95 ? -1.741 -3.637 -1.885 1.00 97.94 95 ALA A CA 1
ATOM 763 C C . ALA A 1 95 ? -2.604 -3.823 -3.148 1.00 97.94 95 ALA A C 1
ATOM 765 O O . ALA A 1 95 ? -3.710 -3.283 -3.209 1.00 97.94 95 ALA A O 1
ATOM 766 N N . ASP A 1 96 ? -2.143 -4.627 -4.114 1.00 96.75 96 ASP A N 1
ATOM 767 C CA . ASP A 1 96 ? -2.857 -4.929 -5.361 1.00 96.75 96 ASP A CA 1
ATOM 768 C C . ASP A 1 96 ? -4.228 -5.568 -5.085 1.00 96.75 96 ASP A C 1
ATOM 770 O O . ASP A 1 96 ? -5.237 -5.177 -5.682 1.00 96.75 96 ASP A O 1
ATOM 774 N N . ASP A 1 97 ? -4.296 -6.512 -4.143 1.00 97.56 97 ASP A N 1
ATOM 775 C CA . ASP A 1 97 ? -5.542 -7.189 -3.779 1.00 97.56 97 ASP A CA 1
ATOM 776 C C . ASP A 1 97 ? -6.574 -6.233 -3.170 1.00 97.56 97 ASP A C 1
ATOM 778 O O . ASP A 1 97 ? -7.749 -6.254 -3.556 1.00 97.56 97 ASP A O 1
ATOM 782 N N . TYR A 1 98 ? -6.161 -5.347 -2.260 1.00 98.44 98 TYR A N 1
ATOM 783 C CA . TYR A 1 98 ? -7.079 -4.370 -1.672 1.00 98.44 98 TYR A CA 1
ATOM 784 C C . TYR A 1 98 ? -7.439 -3.241 -2.640 1.00 98.44 98 TYR A C 1
ATOM 786 O O . TYR A 1 98 ? -8.600 -2.831 -2.670 1.00 98.44 98 TYR A O 1
ATOM 794 N N . PHE A 1 99 ? -6.526 -2.792 -3.505 1.00 98.00 99 PHE A N 1
ATOM 795 C CA . PHE A 1 99 ? -6.880 -1.869 -4.584 1.00 98.00 99 PHE A CA 1
ATOM 796 C C . PHE A 1 99 ? -7.882 -2.487 -5.564 1.00 98.00 99 PHE A C 1
ATOM 798 O O . PHE A 1 99 ? -8.818 -1.807 -5.991 1.00 98.00 99 PHE A O 1
ATOM 805 N N . ARG A 1 100 ? -7.773 -3.787 -5.868 1.00 97.44 100 ARG A N 1
ATOM 806 C CA . ARG A 1 100 ? -8.788 -4.500 -6.657 1.00 97.44 100 ARG A CA 1
ATOM 807 C C . ARG A 1 100 ? -10.144 -4.491 -5.952 1.00 97.44 100 ARG A C 1
ATOM 809 O O . ARG A 1 100 ? -11.144 -4.184 -6.598 1.00 97.44 100 ARG A O 1
ATOM 816 N N . LYS A 1 101 ? -10.192 -4.754 -4.638 1.00 98.12 101 LYS A N 1
ATOM 817 C CA . LYS A 1 101 ? -11.435 -4.650 -3.847 1.00 98.12 101 LYS A CA 1
ATOM 818 C C . LYS A 1 101 ? -12.044 -3.246 -3.927 1.00 98.12 101 LYS A C 1
ATOM 820 O O . LYS A 1 101 ? -13.240 -3.127 -4.172 1.00 98.12 101 LYS A O 1
ATOM 825 N N . VAL A 1 102 ? -11.235 -2.189 -3.809 1.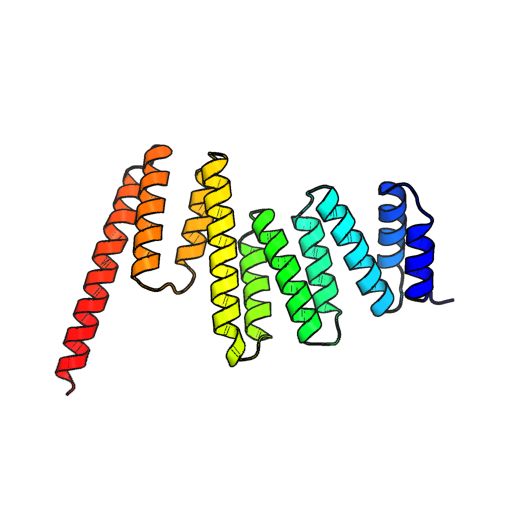00 98.19 102 VAL A N 1
ATOM 826 C CA . VAL A 1 102 ? -11.693 -0.797 -3.989 1.00 98.19 102 VAL A CA 1
ATOM 827 C C . VAL A 1 102 ? -12.327 -0.605 -5.371 1.00 98.19 102 VAL A C 1
ATOM 829 O O . VAL A 1 102 ? -13.426 -0.070 -5.466 1.00 98.19 102 VAL A O 1
ATOM 832 N N . LEU A 1 103 ? -11.679 -1.068 -6.444 1.00 96.94 103 LEU A N 1
ATOM 833 C CA . LEU A 1 103 ? -12.199 -0.926 -7.811 1.00 96.94 103 LEU A CA 1
ATOM 834 C C . LEU A 1 103 ? -13.481 -1.731 -8.066 1.00 96.94 103 LEU A C 1
ATOM 836 O O . LEU A 1 103 ? -14.282 -1.345 -8.919 1.00 96.94 103 LEU A O 1
ATOM 840 N N . VAL A 1 104 ? -13.680 -2.844 -7.357 1.00 97.38 104 VAL A N 1
ATOM 841 C CA . VAL A 1 104 ? -14.933 -3.613 -7.397 1.00 97.38 104 VAL A CA 1
ATOM 842 C C . VAL A 1 104 ? -16.065 -2.836 -6.722 1.00 97.38 104 VAL A C 1
ATOM 844 O O . VAL A 1 104 ? -17.168 -2.804 -7.260 1.00 97.38 104 VAL A O 1
ATOM 847 N N . LEU A 1 105 ? -15.785 -2.180 -5.593 1.00 96.81 105 LEU A N 1
ATOM 848 C CA . LEU A 1 105 ? -16.761 -1.390 -4.833 1.00 96.81 105 LEU A CA 1
ATOM 849 C C . LEU A 1 105 ? -17.086 -0.029 -5.465 1.00 96.81 105 LEU A C 1
ATOM 851 O O . LEU A 1 105 ? -18.168 0.513 -5.242 1.00 96.81 105 LEU A O 1
ATOM 855 N N . ALA A 1 106 ? -16.155 0.538 -6.228 1.00 96.81 106 ALA A N 1
ATOM 856 C CA . ALA A 1 106 ? -16.317 1.840 -6.853 1.00 96.81 106 ALA A CA 1
ATOM 857 C C . ALA A 1 106 ? -17.401 1.844 -7.942 1.00 96.81 106 ALA A C 1
ATOM 859 O O . ALA A 1 106 ? -17.494 0.930 -8.768 1.00 96.81 106 ALA A O 1
ATOM 860 N N . ALA A 1 107 ? -18.170 2.933 -8.005 1.00 94.81 107 ALA A N 1
ATOM 861 C CA . ALA A 1 107 ? -19.106 3.172 -9.097 1.00 94.81 107 ALA A CA 1
ATOM 862 C C . ALA A 1 107 ? -18.357 3.274 -10.434 1.00 94.81 107 ALA A C 1
ATOM 864 O O . ALA A 1 107 ? -17.256 3.818 -10.492 1.00 94.81 107 ALA A O 1
ATOM 865 N N . THR A 1 108 ? -18.965 2.803 -11.527 1.00 94.56 108 THR A N 1
ATOM 866 C CA . THR A 1 108 ? -18.331 2.760 -12.860 1.00 94.56 108 THR A CA 1
ATOM 867 C C . THR A 1 108 ? -17.745 4.108 -13.285 1.00 94.56 108 THR A C 1
ATOM 869 O O . THR A 1 108 ? -16.636 4.141 -13.807 1.00 94.56 108 THR A O 1
ATOM 872 N N . LYS A 1 109 ? -18.439 5.213 -12.979 1.00 95.62 109 LYS A N 1
ATOM 873 C CA . LYS A 1 109 ? -17.993 6.587 -13.264 1.00 95.62 109 LYS A CA 1
ATOM 874 C C . LYS A 1 109 ? -16.707 7.002 -12.529 1.00 95.62 109 LYS A C 1
ATOM 876 O O . LYS A 1 109 ? -15.952 7.812 -13.048 1.00 95.62 109 LYS A O 1
ATOM 881 N N . ASP A 1 110 ? -16.443 6.435 -11.351 1.00 95.31 110 ASP A N 1
ATOM 882 C CA . ASP A 1 110 ? -15.322 6.828 -10.487 1.00 95.31 110 ASP A CA 1
ATOM 883 C C . ASP A 1 110 ? -14.106 5.899 -10.658 1.00 95.31 110 ASP A C 1
ATOM 885 O O . ASP A 1 110 ? -12.996 6.237 -10.240 1.00 95.31 110 ASP A O 1
ATOM 889 N N . LYS A 1 111 ? -14.282 4.731 -11.298 1.00 95.44 111 LYS A N 1
ATOM 890 C CA . LYS A 1 111 ? -13.228 3.711 -11.442 1.00 95.44 111 LYS A CA 1
ATOM 891 C C . LYS A 1 111 ? -11.973 4.251 -12.108 1.00 95.44 111 LYS A C 1
ATOM 893 O O . LYS A 1 111 ? -10.875 3.947 -11.649 1.00 95.44 111 LYS A O 1
ATOM 898 N N . ASP A 1 112 ? -12.110 5.047 -13.162 1.00 94.31 112 ASP A N 1
ATOM 899 C CA . ASP A 1 112 ? -10.943 5.560 -13.879 1.00 94.31 112 ASP A CA 1
ATOM 900 C C . ASP A 1 112 ? -10.199 6.629 -13.072 1.00 94.31 112 ASP A C 1
ATOM 902 O O . ASP A 1 112 ? -8.969 6.605 -13.029 1.00 94.31 112 ASP A O 1
ATOM 906 N N . SER A 1 113 ? -10.918 7.474 -12.325 1.00 96.06 113 SER A N 1
ATOM 907 C CA . SER A 1 113 ? -10.308 8.401 -11.361 1.00 96.06 113 SER A CA 1
ATOM 908 C C . SER A 1 113 ? -9.511 7.648 -10.287 1.00 96.06 113 SER A C 1
ATOM 910 O O . SER A 1 113 ? -8.353 7.972 -10.013 1.00 96.06 113 SER A O 1
ATOM 912 N N . ILE A 1 114 ? -10.085 6.575 -9.733 1.00 96.44 114 ILE A N 1
ATOM 913 C CA . ILE A 1 114 ? -9.423 5.748 -8.716 1.00 96.44 114 ILE A CA 1
ATOM 914 C C . ILE A 1 114 ? -8.196 5.034 -9.294 1.00 96.44 114 ILE A C 1
ATOM 916 O O . ILE A 1 114 ? -7.147 5.035 -8.652 1.00 96.44 114 ILE A O 1
ATOM 920 N N . LYS A 1 115 ? -8.271 4.482 -10.513 1.00 95.25 115 LYS A N 1
ATOM 921 C CA . LYS A 1 115 ? -7.108 3.882 -11.193 1.00 95.25 115 LYS A CA 1
ATOM 922 C C . LYS A 1 115 ? -5.972 4.888 -11.371 1.00 95.25 115 LYS A C 1
ATOM 924 O O . LYS A 1 115 ? -4.827 4.550 -11.084 1.00 95.25 115 LYS A O 1
ATOM 929 N N . GLN A 1 116 ? -6.272 6.117 -11.803 1.00 95.12 116 GLN A N 1
ATOM 930 C CA . GLN A 1 116 ? -5.252 7.166 -11.928 1.00 95.12 116 GLN A CA 1
ATOM 931 C C . GLN A 1 116 ? -4.626 7.503 -10.572 1.00 95.12 116 GLN A C 1
ATOM 933 O O . GLN A 1 116 ? -3.408 7.631 -10.473 1.00 95.12 116 GLN A O 1
ATOM 938 N N . LYS A 1 117 ? -5.434 7.569 -9.508 1.00 96.94 117 LYS A N 1
ATOM 939 C CA . LYS A 1 117 ? -4.931 7.793 -8.149 1.00 96.94 117 LYS A CA 1
ATOM 940 C C . LYS A 1 117 ? -4.014 6.660 -7.675 1.00 96.94 117 LYS A C 1
ATOM 942 O O . LYS A 1 117 ? -2.961 6.937 -7.112 1.00 96.94 117 LYS A O 1
ATOM 947 N N . ILE A 1 118 ? -4.381 5.401 -7.925 1.00 96.69 118 ILE A N 1
ATOM 948 C CA . ILE A 1 118 ? -3.543 4.230 -7.612 1.00 96.69 118 ILE A CA 1
ATOM 949 C C . ILE A 1 118 ? -2.218 4.316 -8.371 1.00 96.69 118 ILE A C 1
ATOM 951 O O . ILE A 1 118 ? -1.157 4.196 -7.764 1.00 96.69 118 ILE A O 1
ATOM 955 N N . LEU A 1 119 ? -2.265 4.600 -9.675 1.00 96.12 119 LEU A N 1
ATOM 956 C CA . LEU A 1 119 ? -1.068 4.777 -10.495 1.00 96.12 119 LEU A CA 1
ATOM 957 C C . LEU A 1 119 ? -0.142 5.864 -9.928 1.00 96.12 119 LEU A C 1
ATOM 959 O O . LEU A 1 119 ? 1.060 5.640 -9.804 1.00 96.12 119 LEU A O 1
ATOM 963 N N . MET A 1 120 ? -0.694 7.020 -9.547 1.00 96.75 120 MET A N 1
ATOM 964 C CA . MET A 1 120 ? 0.081 8.102 -8.933 1.00 96.75 120 MET A CA 1
ATOM 965 C C . MET A 1 120 ? 0.757 7.673 -7.627 1.00 96.75 120 MET A C 1
ATOM 967 O O . MET A 1 120 ? 1.920 8.005 -7.424 1.00 96.75 120 MET A O 1
ATOM 971 N N . LEU A 1 121 ? 0.069 6.909 -6.773 1.00 97.62 121 LEU A N 1
ATOM 972 C CA . LEU A 1 121 ? 0.634 6.411 -5.513 1.00 97.62 121 LEU A CA 1
ATOM 973 C C . LEU A 1 121 ? 1.826 5.475 -5.745 1.00 97.62 121 LEU A C 1
ATOM 975 O O . LEU A 1 121 ? 2.843 5.590 -5.064 1.00 97.62 121 LEU A O 1
ATOM 979 N N . TYR A 1 122 ? 1.727 4.569 -6.720 1.00 97.50 122 TYR A N 1
ATOM 980 C CA . TYR A 1 122 ? 2.847 3.701 -7.085 1.00 97.50 122 TYR A CA 1
ATOM 981 C C . TYR A 1 122 ? 4.028 4.497 -7.659 1.00 97.50 122 TYR A C 1
ATOM 983 O O . TYR A 1 122 ? 5.172 4.227 -7.293 1.00 97.50 122 TYR A O 1
ATOM 991 N N . LEU A 1 123 ? 3.765 5.484 -8.525 1.00 96.75 123 LEU A N 1
ATOM 992 C CA . LEU A 1 123 ? 4.803 6.358 -9.091 1.00 96.75 123 LEU A CA 1
ATOM 993 C C . LEU A 1 123 ? 5.520 7.163 -8.004 1.00 96.75 123 LEU A C 1
ATOM 995 O O . LEU A 1 123 ? 6.748 7.234 -7.997 1.00 96.75 123 LEU A O 1
ATOM 999 N N . GLU A 1 124 ? 4.766 7.739 -7.068 1.00 97.69 124 GLU A N 1
ATOM 1000 C CA . GLU A 1 124 ? 5.316 8.467 -5.925 1.00 97.69 124 GLU A CA 1
ATOM 1001 C C . GLU A 1 124 ? 6.206 7.553 -5.074 1.00 97.69 124 GLU A C 1
ATOM 1003 O O . GLU A 1 124 ? 7.344 7.909 -4.762 1.00 97.69 124 GLU A O 1
ATOM 1008 N N . GLN A 1 125 ? 5.731 6.344 -4.761 1.00 97.25 125 GLN A N 1
ATOM 1009 C CA . GLN A 1 125 ? 6.489 5.366 -3.984 1.00 97.25 125 GLN A CA 1
ATOM 1010 C C . GLN A 1 125 ? 7.785 4.946 -4.697 1.00 97.25 125 GLN A C 1
ATOM 1012 O O . GLN A 1 125 ? 8.847 4.906 -4.073 1.00 97.25 125 GLN A O 1
ATOM 1017 N N . ALA A 1 126 ? 7.722 4.674 -6.004 1.00 97.31 126 ALA A N 1
ATOM 1018 C CA . ALA A 1 126 ? 8.891 4.331 -6.811 1.00 97.31 126 ALA A CA 1
ATOM 1019 C C . ALA A 1 126 ? 9.916 5.478 -6.836 1.00 97.31 126 ALA A C 1
ATOM 1021 O O . ALA A 1 126 ? 11.098 5.258 -6.569 1.00 97.31 126 ALA A O 1
ATOM 1022 N N . SER A 1 127 ? 9.450 6.711 -7.059 1.00 97.56 127 SER A N 1
ATOM 1023 C CA . SER A 1 127 ? 10.285 7.915 -7.058 1.00 97.56 127 SER A CA 1
ATOM 1024 C C . SER A 1 127 ? 10.943 8.167 -5.697 1.00 97.56 127 SER A C 1
ATOM 1026 O O . SER A 1 127 ? 12.117 8.536 -5.629 1.00 97.56 127 SER A O 1
ATOM 1028 N N . ASN A 1 128 ? 10.229 7.925 -4.595 1.00 97.19 128 ASN A N 1
ATOM 1029 C CA . ASN A 1 128 ? 10.791 8.040 -3.250 1.00 97.19 128 ASN A CA 1
ATOM 1030 C C . ASN A 1 128 ? 11.912 7.015 -3.020 1.00 97.19 128 ASN A C 1
ATOM 1032 O O . ASN A 1 128 ? 12.976 7.384 -2.524 1.00 97.19 128 ASN A O 1
ATOM 1036 N N . TYR A 1 129 ? 11.745 5.766 -3.472 1.00 97.88 129 TYR A N 1
ATOM 1037 C CA . TYR A 1 129 ? 12.827 4.778 -3.416 1.00 97.88 129 TYR A CA 1
ATOM 1038 C C . TYR A 1 129 ? 14.042 5.167 -4.260 1.00 97.88 129 TYR A C 1
ATOM 1040 O O . TYR A 1 129 ? 15.171 4.916 -3.839 1.00 97.88 129 TYR A O 1
ATOM 1048 N N . GLU A 1 130 ? 13.851 5.803 -5.419 1.00 96.50 130 GLU A N 1
ATOM 1049 C CA . GLU A 1 130 ? 14.971 6.334 -6.202 1.00 96.50 130 GLU A CA 1
ATOM 1050 C C . GLU A 1 130 ? 15.734 7.428 -5.453 1.00 96.50 130 GLU A C 1
ATOM 1052 O O . GLU A 1 130 ? 16.966 7.388 -5.405 1.00 96.50 130 GLU A O 1
ATOM 1057 N N . LYS A 1 131 ? 15.016 8.380 -4.839 1.00 97.38 131 LYS A N 1
ATOM 1058 C CA . LYS A 1 131 ? 15.612 9.462 -4.036 1.00 97.38 131 LYS A CA 1
ATOM 1059 C C . LYS A 1 131 ? 16.411 8.910 -2.854 1.00 97.38 131 LYS A C 1
ATOM 1061 O O . LYS A 1 131 ? 17.493 9.408 -2.557 1.00 97.38 131 LYS A O 1
ATOM 1066 N N . GLU A 1 132 ? 15.920 7.841 -2.232 1.00 97.31 132 GLU A N 1
ATOM 1067 C CA . GLU A 1 132 ? 16.603 7.118 -1.152 1.00 97.31 132 GLU A CA 1
ATOM 1068 C C . GLU A 1 132 ? 17.702 6.157 -1.646 1.00 97.31 132 GLU A C 1
ATOM 1070 O O . GLU A 1 132 ? 18.316 5.458 -0.839 1.00 97.31 132 GLU A O 1
ATOM 1075 N N . LYS A 1 133 ? 17.962 6.093 -2.961 1.00 97.06 133 LYS A N 1
ATOM 1076 C CA . LYS A 1 133 ? 18.909 5.163 -3.610 1.00 97.06 133 LYS A CA 1
ATOM 1077 C C . LYS A 1 133 ? 18.606 3.680 -3.351 1.00 97.06 133 LYS A C 1
ATOM 1079 O O . LYS A 1 133 ? 19.469 2.819 -3.514 1.00 97.06 133 LYS A O 1
ATOM 1084 N N . GLN A 1 134 ? 17.366 3.351 -2.998 1.00 97.50 134 GLN A N 1
ATOM 1085 C CA . GLN A 1 134 ? 16.878 1.982 -2.829 1.00 97.50 134 GLN A CA 1
ATOM 1086 C C . GLN A 1 134 ? 16.442 1.405 -4.186 1.00 97.50 134 GLN A C 1
ATOM 1088 O O . GLN A 1 134 ? 15.283 1.035 -4.384 1.00 97.50 134 GLN A O 1
ATOM 1093 N N . TYR A 1 135 ? 17.375 1.324 -5.140 1.00 97.44 135 TYR A N 1
ATOM 1094 C CA . TYR A 1 135 ? 17.080 1.014 -6.546 1.00 97.44 135 TYR A CA 1
ATOM 1095 C C . TYR A 1 135 ? 16.345 -0.316 -6.746 1.00 97.44 135 TYR A C 1
ATOM 1097 O O . TYR A 1 135 ? 15.419 -0.382 -7.547 1.00 97.44 135 TYR A O 1
ATOM 1105 N N . THR A 1 136 ? 16.672 -1.358 -5.976 1.00 96.56 136 THR A N 1
ATOM 1106 C CA . THR A 1 136 ? 15.967 -2.650 -6.048 1.00 96.56 136 THR A CA 1
ATOM 1107 C C . THR A 1 136 ? 14.476 -2.513 -5.725 1.00 96.56 136 THR A C 1
ATOM 1109 O O . THR A 1 136 ? 13.641 -3.127 -6.388 1.00 96.56 136 THR A O 1
ATOM 1112 N N . LYS A 1 137 ? 14.119 -1.679 -4.738 1.00 96.69 137 LYS A N 1
ATOM 1113 C CA . LYS A 1 137 ? 12.715 -1.431 -4.384 1.00 96.69 137 LYS A CA 1
ATOM 1114 C C . LYS A 1 137 ? 12.020 -0.545 -5.414 1.00 96.69 137 LYS A C 1
ATOM 1116 O O . LYS A 1 137 ? 10.876 -0.831 -5.756 1.00 96.69 137 LYS A O 1
ATOM 1121 N N . ALA A 1 138 ? 12.715 0.464 -5.946 1.00 97.62 138 ALA A N 1
ATOM 1122 C CA . ALA A 1 138 ? 12.206 1.291 -7.041 1.00 97.62 138 ALA A CA 1
ATOM 1123 C C . ALA A 1 138 ? 11.879 0.437 -8.278 1.00 97.62 138 ALA A C 1
ATOM 1125 O O . ALA A 1 138 ? 10.779 0.523 -8.814 1.00 97.62 138 ALA A O 1
ATOM 1126 N N . ILE A 1 139 ? 12.788 -0.463 -8.669 1.00 97.50 139 ILE A N 1
ATOM 1127 C CA . ILE A 1 139 ? 12.582 -1.420 -9.765 1.00 97.50 139 ILE A CA 1
ATOM 1128 C C . ILE A 1 139 ? 11.356 -2.302 -9.503 1.00 97.50 139 ILE A C 1
ATOM 1130 O O . ILE A 1 139 ? 10.536 -2.496 -10.398 1.00 97.50 139 ILE A O 1
ATOM 1134 N N . ALA A 1 140 ? 11.200 -2.830 -8.284 1.00 96.50 140 ALA A N 1
ATOM 1135 C CA . ALA A 1 140 ? 10.030 -3.634 -7.932 1.00 96.50 140 ALA A CA 1
ATOM 1136 C C . ALA A 1 140 ? 8.719 -2.836 -8.066 1.00 96.50 140 ALA A C 1
ATOM 1138 O O . ALA A 1 140 ? 7.754 -3.351 -8.630 1.00 96.50 140 ALA A O 1
ATOM 1139 N N . ALA A 1 141 ? 8.700 -1.577 -7.618 1.00 97.06 141 ALA A N 1
ATOM 1140 C CA . ALA A 1 141 ? 7.544 -0.692 -7.754 1.00 97.06 141 ALA A CA 1
ATOM 1141 C C . ALA A 1 141 ? 7.221 -0.380 -9.227 1.00 97.06 141 ALA A C 1
ATOM 1143 O O . ALA A 1 141 ? 6.071 -0.500 -9.639 1.00 97.06 141 ALA A O 1
ATOM 1144 N N . TYR A 1 142 ? 8.221 -0.054 -10.050 1.00 97.44 142 TYR A N 1
ATOM 1145 C CA . TYR A 1 142 ? 8.012 0.214 -11.477 1.00 97.44 142 TYR A CA 1
ATOM 1146 C C . TYR A 1 142 ? 7.538 -1.010 -12.260 1.00 97.44 142 TYR A C 1
ATOM 1148 O O . TYR A 1 142 ? 6.646 -0.894 -13.097 1.00 97.44 142 TYR A O 1
ATOM 1156 N N . ASN A 1 143 ? 8.063 -2.197 -11.955 1.00 95.38 143 ASN A N 1
ATOM 1157 C CA . ASN A 1 143 ? 7.565 -3.433 -12.556 1.00 95.38 143 ASN A CA 1
ATOM 1158 C C . ASN A 1 143 ? 6.092 -3.684 -12.206 1.00 95.38 143 ASN A C 1
ATOM 1160 O O . ASN A 1 143 ? 5.340 -4.160 -13.051 1.00 95.38 143 ASN A O 1
ATOM 1164 N N . ARG A 1 144 ? 5.652 -3.321 -10.992 1.00 95.06 144 ARG A N 1
ATOM 1165 C CA . ARG A 1 144 ? 4.228 -3.376 -10.624 1.00 95.06 144 ARG A CA 1
ATOM 1166 C C . ARG A 1 144 ? 3.390 -2.379 -11.415 1.00 95.06 144 ARG A C 1
ATOM 1168 O O . ARG A 1 144 ? 2.309 -2.732 -11.866 1.00 95.06 144 ARG A O 1
ATOM 1175 N N . ILE A 1 145 ? 3.907 -1.175 -11.651 1.00 94.56 145 ILE A N 1
ATOM 1176 C CA . ILE A 1 145 ? 3.240 -0.157 -12.475 1.00 94.56 145 ILE A CA 1
ATOM 1177 C C . ILE A 1 145 ? 3.015 -0.652 -13.908 1.00 94.56 145 ILE A C 1
ATOM 1179 O O . ILE A 1 145 ? 1.935 -0.431 -14.446 1.00 94.56 145 ILE A O 1
ATOM 1183 N N . LEU A 1 146 ? 3.975 -1.368 -14.502 1.00 93.62 146 LEU A N 1
ATOM 1184 C CA . LEU A 1 146 ? 3.816 -1.956 -15.841 1.00 93.62 146 LEU A CA 1
ATOM 1185 C C . LEU A 1 146 ? 2.726 -3.037 -15.919 1.00 93.62 146 LEU A C 1
ATOM 1187 O O . LEU A 1 146 ? 2.219 -3.307 -17.003 1.00 93.62 146 LEU A O 1
ATOM 1191 N N . MET A 1 147 ? 2.340 -3.644 -14.791 1.00 91.81 147 MET A N 1
ATOM 1192 C CA . MET A 1 147 ? 1.214 -4.586 -14.735 1.00 91.81 147 MET A CA 1
ATOM 1193 C C . MET A 1 147 ? -0.149 -3.879 -14.696 1.00 91.81 147 MET A C 1
ATOM 1195 O O . MET A 1 147 ? -1.185 -4.522 -14.866 1.00 91.81 147 MET A O 1
ATOM 1199 N N . LEU A 1 148 ? -0.172 -2.563 -14.464 1.00 86.38 148 LEU A N 1
ATOM 1200 C CA . LEU A 1 148 ? -1.372 -1.745 -14.598 1.00 86.38 148 LEU A CA 1
ATOM 1201 C C . LEU A 1 148 ? -1.523 -1.400 -16.086 1.00 86.38 148 LEU A C 1
ATOM 1203 O O . LEU A 1 148 ? -0.548 -1.050 -16.732 1.00 86.38 148 LEU A O 1
ATOM 1207 N N . ASN A 1 149 ? -2.722 -1.491 -16.664 1.00 86.00 149 ASN A N 1
ATOM 1208 C CA . ASN A 1 149 ? -2.933 -1.175 -18.086 1.00 86.00 149 ASN A CA 1
ATOM 1209 C C . ASN A 1 149 ? -2.659 0.318 -18.369 1.00 86.00 149 ASN A C 1
ATOM 1211 O O . ASN A 1 149 ? -3.556 1.154 -18.236 1.00 86.00 149 ASN A O 1
ATOM 1215 N N . LEU A 1 150 ? -1.416 0.659 -18.723 1.00 88.06 150 LEU A N 1
ATOM 1216 C CA . LEU A 1 150 ? -0.969 2.030 -18.967 1.00 88.06 150 LEU A CA 1
ATOM 1217 C C . LEU A 1 150 ? -1.177 2.456 -20.425 1.00 88.06 150 LEU A C 1
ATOM 1219 O O . LEU A 1 150 ? -1.068 1.635 -21.335 1.00 88.06 150 LEU A O 1
ATOM 1223 N N . PRO A 1 151 ? -1.368 3.764 -20.676 1.00 89.19 151 PRO A N 1
ATOM 1224 C CA . PRO A 1 151 ? -1.161 4.328 -22.003 1.00 89.19 151 PRO A CA 1
ATOM 1225 C C . PRO A 1 151 ? 0.274 4.078 -22.485 1.00 89.19 151 PRO A C 1
ATOM 1227 O O . PRO A 1 151 ? 1.214 4.185 -21.695 1.00 89.19 151 PRO A O 1
ATOM 1230 N N . MET A 1 152 ? 0.445 3.832 -23.787 1.00 87.75 152 MET A N 1
ATOM 1231 C CA . MET A 1 152 ? 1.738 3.479 -24.395 1.00 87.75 152 MET A CA 1
ATOM 1232 C C . MET A 1 152 ? 2.862 4.464 -24.050 1.00 87.75 152 MET A C 1
ATOM 1234 O O . MET A 1 152 ? 3.966 4.061 -23.703 1.00 87.75 152 MET A O 1
ATOM 1238 N N . GLN A 1 153 ? 2.565 5.765 -24.067 1.00 89.38 153 GLN A N 1
ATOM 1239 C CA . GLN A 1 153 ? 3.542 6.795 -23.717 1.00 89.38 153 GLN A CA 1
ATOM 1240 C C . GLN A 1 153 ? 4.097 6.601 -22.296 1.00 89.38 153 GLN A C 1
ATOM 1242 O O . GLN A 1 153 ? 5.310 6.538 -22.112 1.00 89.38 153 GLN A O 1
ATOM 1247 N N . LYS A 1 154 ? 3.216 6.417 -21.302 1.00 91.75 154 LYS A N 1
ATOM 1248 C CA . LYS A 1 154 ? 3.630 6.158 -19.916 1.00 91.75 154 LYS A CA 1
ATOM 1249 C C . LYS A 1 154 ? 4.329 4.810 -19.779 1.00 91.75 154 LYS A C 1
ATOM 1251 O O . LYS A 1 154 ? 5.292 4.706 -19.034 1.00 91.75 154 LYS A O 1
ATOM 1256 N N . HIS A 1 155 ? 3.866 3.786 -20.494 1.00 93.50 155 HIS A N 1
ATOM 1257 C CA . HIS A 1 155 ? 4.532 2.485 -20.515 1.00 93.50 155 HIS A CA 1
ATOM 1258 C C . HIS A 1 155 ? 6.003 2.628 -20.944 1.00 93.50 155 HIS A C 1
ATOM 1260 O O . HIS A 1 155 ? 6.902 2.171 -20.239 1.00 93.50 155 HIS A O 1
ATOM 1266 N N . ASN A 1 156 ? 6.259 3.357 -22.033 1.00 93.88 156 ASN A N 1
ATOM 1267 C CA . ASN A 1 156 ? 7.608 3.593 -22.543 1.00 93.88 156 ASN A CA 1
ATOM 1268 C C . ASN A 1 156 ? 8.471 4.410 -21.571 1.00 93.88 156 ASN A C 1
ATOM 1270 O O . ASN A 1 156 ? 9.625 4.049 -21.338 1.00 93.88 156 ASN A O 1
ATOM 1274 N N . GLU A 1 157 ? 7.914 5.456 -20.950 1.00 95.19 157 GLU A N 1
ATOM 1275 C CA . GLU A 1 157 ? 8.601 6.234 -19.906 1.00 95.19 157 GLU A CA 1
ATOM 1276 C C . GLU A 1 157 ? 9.063 5.342 -18.740 1.00 95.19 157 GLU A C 1
ATOM 1278 O O . GLU A 1 157 ? 10.205 5.445 -18.284 1.00 95.19 157 GLU A O 1
ATOM 1283 N N . ILE A 1 158 ? 8.210 4.417 -18.291 1.00 96.56 158 ILE A N 1
ATOM 1284 C CA . ILE A 1 158 ? 8.526 3.496 -17.192 1.00 96.56 158 ILE A CA 1
ATOM 1285 C C . ILE A 1 158 ? 9.561 2.447 -17.614 1.00 96.56 158 ILE A C 1
ATOM 1287 O O . ILE A 1 158 ? 10.475 2.154 -16.843 1.00 96.56 158 ILE A O 1
ATOM 1291 N N . CYS A 1 159 ? 9.488 1.920 -18.840 1.00 96.06 159 CYS A N 1
ATOM 1292 C CA . CYS A 1 159 ? 10.513 1.021 -19.381 1.00 96.06 159 CYS A CA 1
ATOM 1293 C C . CYS A 1 159 ? 11.892 1.694 -19.474 1.00 96.06 159 CYS A C 1
ATOM 1295 O O . CYS A 1 159 ? 12.897 1.077 -19.116 1.00 96.06 159 CYS A O 1
ATOM 1297 N N . LEU A 1 160 ? 11.953 2.961 -19.903 1.00 96.50 160 LEU A N 1
ATOM 1298 C CA . LEU A 1 160 ? 13.200 3.733 -19.925 1.00 96.50 160 LEU A CA 1
ATOM 1299 C C . LEU A 1 160 ? 13.754 3.929 -18.511 1.00 96.50 160 LEU A C 1
ATOM 1301 O O . LEU A 1 160 ? 14.938 3.679 -18.279 1.00 96.50 160 LEU A O 1
ATOM 1305 N N . LYS A 1 161 ? 12.894 4.287 -17.550 1.00 97.19 161 LYS A N 1
ATOM 1306 C CA . LYS A 1 161 ? 13.287 4.414 -16.140 1.00 97.19 161 LYS A CA 1
ATOM 1307 C C . LYS A 1 161 ? 13.815 3.106 -15.564 1.00 97.19 161 LYS A C 1
ATOM 1309 O O . LYS A 1 161 ? 14.859 3.099 -14.916 1.00 97.19 161 LYS A O 1
ATOM 1314 N N . LEU A 1 162 ? 13.152 1.986 -15.838 1.00 97.25 162 LEU A N 1
ATOM 1315 C CA . LEU A 1 162 ? 13.635 0.666 -15.437 1.00 97.25 162 LEU A CA 1
ATOM 1316 C C . LEU A 1 162 ? 15.009 0.358 -16.031 1.00 97.25 162 LEU A C 1
ATOM 1318 O O . LEU A 1 162 ? 15.873 -0.131 -15.307 1.00 97.25 162 LEU A O 1
ATOM 1322 N N . ALA A 1 163 ? 15.239 0.673 -17.308 1.00 97.38 163 ALA A N 1
ATOM 1323 C CA . ALA A 1 163 ? 16.536 0.453 -17.938 1.00 97.38 163 ALA A CA 1
ATOM 1324 C C . ALA A 1 163 ? 17.660 1.250 -17.255 1.00 97.38 163 ALA A C 1
ATOM 1326 O O . ALA A 1 163 ? 18.701 0.674 -16.940 1.00 97.38 163 ALA A O 1
ATOM 1327 N N . GLU A 1 164 ? 17.427 2.533 -16.950 1.00 97.62 164 GLU A N 1
ATOM 1328 C CA . GLU A 1 164 ? 18.372 3.368 -16.191 1.00 97.62 164 GLU A CA 1
ATOM 1329 C C . GLU A 1 164 ? 18.679 2.766 -14.811 1.00 97.62 164 GLU A C 1
ATOM 1331 O O . GLU A 1 164 ? 19.836 2.704 -14.387 1.00 97.62 164 GLU A O 1
ATOM 1336 N N . LEU A 1 165 ? 17.654 2.296 -14.094 1.00 97.44 165 LEU A N 1
ATOM 1337 C CA . LEU A 1 165 ? 17.827 1.703 -12.768 1.00 97.44 165 LEU A CA 1
ATOM 1338 C C . LEU A 1 165 ? 18.575 0.369 -12.822 1.00 97.44 165 LEU A C 1
ATOM 1340 O O . LEU A 1 165 ? 19.430 0.126 -11.971 1.00 97.44 165 LEU A O 1
ATOM 1344 N N . TYR A 1 166 ? 18.291 -0.476 -13.816 1.00 98.12 166 TYR A N 1
ATOM 1345 C CA . TYR A 1 166 ? 19.005 -1.734 -14.031 1.00 98.12 166 TYR A CA 1
ATOM 1346 C C . TYR A 1 166 ? 20.486 -1.504 -14.352 1.00 98.12 166 TYR A C 1
ATOM 1348 O O . TYR A 1 166 ? 21.337 -2.195 -13.792 1.00 98.12 166 TYR A O 1
ATOM 1356 N N . GLU A 1 167 ? 20.819 -0.503 -15.171 1.00 97.25 167 GLU A N 1
ATOM 1357 C CA . GLU A 1 167 ? 22.211 -0.111 -15.430 1.00 97.25 167 GLU A CA 1
ATOM 1358 C C . GLU A 1 167 ? 22.918 0.333 -14.142 1.00 97.25 167 GLU A C 1
ATOM 1360 O O . GLU A 1 167 ? 24.024 -0.131 -13.859 1.00 97.25 167 GLU A O 1
ATOM 1365 N N . ARG A 1 168 ? 22.255 1.141 -13.299 1.00 97.00 168 ARG A N 1
ATOM 1366 C CA . ARG A 1 168 ? 22.812 1.603 -12.012 1.00 97.00 168 ARG A CA 1
ATOM 1367 C C . ARG A 1 168 ? 23.136 0.479 -11.030 1.00 97.00 168 ARG A C 1
ATOM 1369 O O . ARG A 1 168 ? 24.039 0.648 -10.216 1.00 97.00 168 ARG A O 1
ATOM 1376 N N . ILE A 1 169 ? 22.416 -0.642 -11.083 1.00 97.25 169 ILE A N 1
ATOM 1377 C CA . ILE A 1 169 ? 22.680 -1.817 -10.233 1.00 97.25 169 ILE A CA 1
ATOM 1378 C C . ILE A 1 169 ? 23.511 -2.901 -10.936 1.00 97.25 169 ILE A C 1
ATOM 1380 O O . ILE A 1 1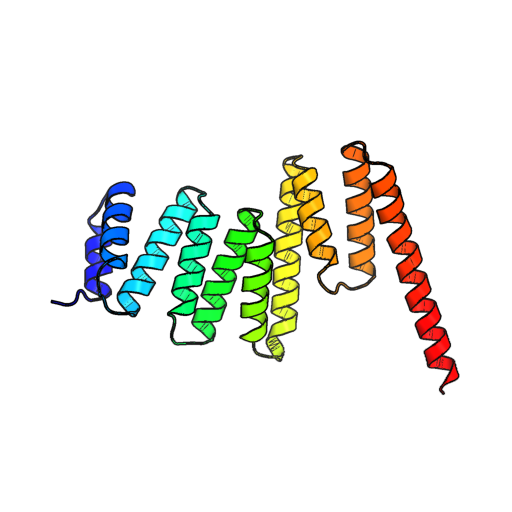69 ? 23.609 -4.014 -10.424 1.00 97.25 169 ILE A O 1
ATOM 1384 N N . GLY A 1 170 ? 24.096 -2.606 -12.104 1.00 96.94 170 GLY A N 1
ATOM 1385 C CA . GLY A 1 170 ? 24.975 -3.534 -12.819 1.00 96.94 170 GLY A CA 1
ATOM 1386 C C . GLY A 1 170 ? 24.250 -4.696 -13.507 1.00 96.94 170 GLY A C 1
ATOM 1387 O O . GLY A 1 170 ? 24.818 -5.777 -13.646 1.00 96.94 170 GLY A O 1
ATOM 1388 N N . ARG A 1 171 ? 23.000 -4.492 -13.945 1.00 97.69 171 ARG A N 1
ATOM 1389 C CA . ARG A 1 171 ? 22.155 -5.486 -14.638 1.00 97.69 171 ARG A CA 1
ATOM 1390 C C . ARG A 1 171 ? 21.889 -5.094 -16.105 1.00 97.69 171 ARG A C 1
ATOM 1392 O O . ARG A 1 171 ? 20.762 -4.761 -16.472 1.00 97.69 171 ARG A O 1
ATOM 1399 N N . PRO A 1 172 ? 22.914 -5.100 -16.982 1.00 96.06 172 PRO A N 1
ATOM 1400 C CA . PRO A 1 172 ? 22.797 -4.578 -18.347 1.00 96.06 172 PRO A CA 1
ATOM 1401 C C . PRO A 1 172 ? 21.890 -5.419 -19.256 1.00 96.06 172 PRO A C 1
ATOM 1403 O O . PRO A 1 172 ? 21.317 -4.891 -20.208 1.00 96.06 172 PRO A O 1
ATOM 1406 N N . ARG A 1 173 ? 21.731 -6.722 -18.978 1.00 97.00 173 ARG A N 1
ATOM 1407 C CA . ARG A 1 173 ? 20.848 -7.599 -19.765 1.00 97.00 173 ARG A CA 1
ATOM 1408 C C . ARG A 1 173 ? 19.387 -7.198 -19.583 1.00 97.00 173 ARG A C 1
ATOM 1410 O O . ARG A 1 173 ? 18.662 -7.046 -20.559 1.00 97.00 173 ARG A O 1
ATOM 1417 N N . GLU A 1 174 ? 18.978 -6.978 -18.343 1.00 97.12 174 GLU A N 1
ATOM 1418 C CA . GLU A 1 174 ? 17.640 -6.539 -17.964 1.00 97.12 174 GLU A CA 1
ATOM 1419 C C . GLU A 1 174 ? 17.364 -5.118 -18.465 1.00 97.12 174 GLU A C 1
ATOM 1421 O O . GLU A 1 174 ? 16.272 -4.838 -18.955 1.00 97.12 174 GLU A O 1
ATOM 1426 N N . ALA A 1 175 ? 18.372 -4.242 -18.446 1.00 95.69 175 ALA A N 1
ATOM 1427 C CA . ALA A 1 175 ? 18.263 -2.918 -19.051 1.00 95.69 175 ALA A CA 1
ATOM 1428 C C . ALA A 1 175 ? 18.013 -2.982 -20.568 1.00 95.69 175 ALA A C 1
ATOM 1430 O O . ALA A 1 175 ? 17.141 -2.282 -21.090 1.00 95.69 175 ALA A O 1
ATOM 1431 N N . ALA A 1 176 ? 18.738 -3.850 -21.280 1.00 95.56 176 ALA A N 1
ATOM 1432 C CA . ALA A 1 176 ? 18.523 -4.073 -22.707 1.00 95.56 176 ALA A CA 1
ATOM 1433 C C . ALA A 1 176 ? 17.130 -4.660 -22.992 1.00 95.56 176 ALA A C 1
ATOM 1435 O O . ALA A 1 176 ? 16.468 -4.224 -23.933 1.00 95.56 176 ALA A O 1
ATOM 1436 N N . GLN A 1 177 ? 16.654 -5.592 -22.158 1.00 95.50 177 GLN A N 1
ATOM 1437 C CA . GLN A 1 177 ? 15.299 -6.146 -22.255 1.00 95.50 177 GLN A CA 1
ATOM 1438 C C . GLN A 1 177 ? 14.225 -5.068 -22.063 1.00 95.50 177 GLN A C 1
ATOM 1440 O O . GLN A 1 177 ? 13.301 -4.984 -22.870 1.00 95.50 177 GLN A O 1
ATOM 1445 N N . ALA A 1 178 ? 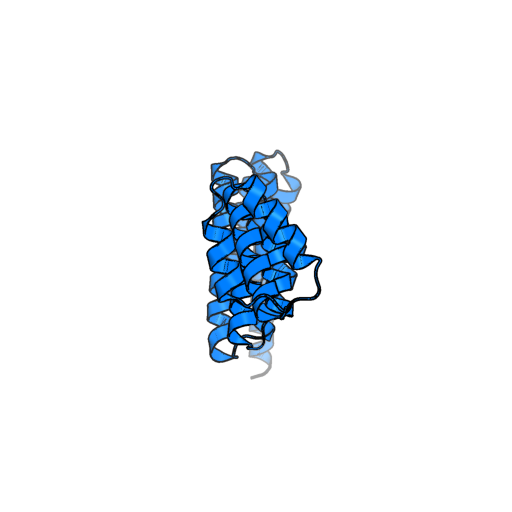14.370 -4.201 -21.057 1.00 93.81 178 ALA A N 1
ATOM 1446 C CA . ALA A 1 178 ? 13.441 -3.096 -20.821 1.00 93.81 178 ALA A CA 1
ATOM 1447 C C . ALA A 1 178 ? 13.389 -2.121 -22.016 1.00 93.81 178 ALA A C 1
ATOM 1449 O O . ALA A 1 178 ? 12.307 -1.722 -22.441 1.00 93.81 178 ALA A O 1
ATOM 1450 N N . LYS A 1 179 ? 14.541 -1.804 -22.629 1.00 93.50 179 LYS A N 1
ATOM 1451 C CA . LYS A 1 179 ? 14.615 -0.993 -23.861 1.00 93.50 179 LYS A CA 1
ATOM 1452 C C . LYS A 1 179 ? 13.987 -1.699 -25.071 1.00 93.50 179 LYS A C 1
ATOM 1454 O O . LYS A 1 179 ? 1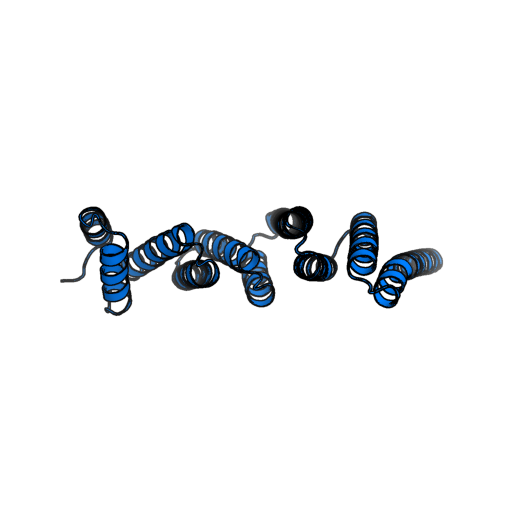3.361 -1.052 -25.906 1.00 93.50 179 LYS A O 1
ATOM 1459 N N . ALA A 1 180 ? 14.145 -3.017 -25.184 1.00 93.25 180 ALA A N 1
ATOM 1460 C CA . ALA A 1 180 ? 13.577 -3.801 -26.281 1.00 93.25 180 ALA A CA 1
ATOM 1461 C C . ALA A 1 180 ? 12.044 -3.940 -26.192 1.00 93.25 180 ALA A C 1
ATOM 1463 O O . ALA A 1 180 ? 11.377 -3.997 -27.229 1.00 93.25 180 ALA A O 1
ATOM 1464 N N . ALA A 1 181 ? 11.480 -3.952 -24.979 1.00 90.75 181 ALA A N 1
ATOM 1465 C CA . ALA A 1 181 ? 10.034 -4.013 -24.759 1.00 90.75 181 ALA A CA 1
ATOM 1466 C C . ALA A 1 181 ? 9.289 -2.845 -25.433 1.00 90.75 181 ALA A C 1
ATOM 1468 O O . ALA A 1 181 ? 8.247 -3.065 -26.045 1.00 90.75 181 ALA A O 1
ATOM 1469 N N . ILE A 1 182 ? 9.878 -1.643 -25.425 1.00 89.19 182 ILE A N 1
ATOM 1470 C CA . ILE A 1 182 ? 9.349 -0.438 -26.092 1.00 89.19 182 ILE A CA 1
ATOM 1471 C C . ILE A 1 182 ? 9.114 -0.695 -27.587 1.00 89.19 182 ILE A C 1
ATOM 1473 O O . ILE A 1 182 ? 8.002 -0.553 -28.087 1.00 89.19 182 ILE A O 1
ATOM 1477 N N . ARG A 1 183 ? 10.148 -1.183 -28.284 1.00 84.38 183 ARG A N 1
ATOM 1478 C CA . ARG A 1 183 ? 10.096 -1.457 -29.732 1.00 84.38 183 ARG A CA 1
ATOM 1479 C C . ARG A 1 183 ? 9.085 -2.543 -30.093 1.00 84.38 183 ARG A C 1
ATOM 1481 O O . ARG A 1 183 ? 8.569 -2.573 -31.204 1.00 84.38 183 ARG A O 1
ATOM 1488 N N . THR A 1 184 ? 8.866 -3.488 -29.183 1.00 82.06 184 THR A N 1
ATOM 1489 C CA . THR A 1 184 ? 7.974 -4.630 -29.415 1.00 82.06 184 THR A CA 1
ATOM 1490 C C . THR A 1 184 ? 6.516 -4.199 -29.316 1.00 82.06 184 THR A C 1
ATOM 1492 O O . THR A 1 184 ? 5.694 -4.594 -30.139 1.00 82.06 184 THR A O 1
ATOM 1495 N N . GLU A 1 185 ? 6.197 -3.365 -28.332 1.00 77.69 185 GLU A N 1
ATOM 1496 C CA . GLU A 1 185 ? 4.849 -2.840 -28.146 1.00 77.69 185 GLU A CA 1
ATOM 1497 C C . GLU A 1 185 ? 4.448 -1.830 -29.235 1.00 77.69 185 GLU A C 1
ATOM 1499 O O . GLU A 1 185 ? 3.302 -1.842 -29.685 1.00 77.69 185 GLU A O 1
ATOM 1504 N N . GLU A 1 186 ? 5.391 -1.032 -29.747 1.00 80.19 186 GLU A N 1
ATOM 1505 C CA . GLU A 1 186 ? 5.167 -0.156 -30.908 1.00 80.19 186 GLU A CA 1
ATOM 1506 C C . GLU A 1 186 ? 4.760 -0.954 -32.159 1.00 80.19 186 GLU A C 1
ATOM 1508 O O . GLU A 1 186 ? 3.728 -0.663 -32.768 1.00 80.19 186 GLU A O 1
ATOM 1513 N N . LYS A 1 187 ? 5.494 -2.030 -32.477 1.00 78.94 187 LYS A N 1
ATOM 1514 C CA . LYS A 1 187 ? 5.190 -2.906 -33.622 1.00 78.94 187 LYS A CA 1
ATOM 1515 C C . LYS A 1 187 ? 3.808 -3.553 -33.528 1.00 78.94 187 LYS A C 1
ATOM 1517 O O . LYS A 1 187 ? 3.061 -3.545 -34.502 1.00 78.94 187 LYS A O 1
ATOM 1522 N N . LYS A 1 188 ? 3.420 -4.054 -32.349 1.00 80.38 188 LYS A N 1
ATOM 1523 C CA . LYS A 1 188 ? 2.087 -4.656 -32.139 1.00 80.38 188 LYS A CA 1
ATOM 1524 C C . LYS A 1 188 ? 0.946 -3.670 -32.397 1.00 80.38 188 LYS A C 1
ATOM 1526 O O . LYS A 1 188 ? -0.139 -4.080 -32.808 1.00 80.38 188 LYS A O 1
ATOM 1531 N N . ILE A 1 189 ? 1.141 -2.383 -32.102 1.00 76.19 189 ILE A N 1
ATOM 1532 C CA . ILE A 1 189 ? 0.132 -1.353 -32.377 1.00 76.19 189 ILE A CA 1
ATOM 1533 C C . ILE A 1 189 ? 0.047 -1.068 -33.873 1.00 76.19 189 ILE A C 1
ATOM 1535 O O . ILE A 1 189 ? -1.061 -0.937 -34.390 1.00 76.19 189 ILE A O 1
ATOM 1539 N N . GLU A 1 190 ? 1.184 -0.969 -34.559 1.00 74.06 190 GLU A N 1
ATOM 1540 C CA . GLU A 1 190 ? 1.215 -0.772 -36.011 1.00 74.06 190 GLU A CA 1
ATOM 1541 C C . GLU A 1 190 ? 0.503 -1.919 -36.734 1.00 74.06 190 GLU A C 1
ATOM 1543 O O . GLU A 1 190 ? -0.420 -1.667 -37.503 1.00 74.06 190 GLU A O 1
ATOM 1548 N N . GLU A 1 191 ? 0.819 -3.171 -36.397 1.00 76.94 191 GLU A N 1
ATOM 1549 C CA . GLU A 1 191 ? 0.160 -4.359 -36.959 1.00 76.94 191 GLU A CA 1
ATOM 1550 C C . GLU A 1 191 ? -1.361 -4.361 -36.717 1.00 76.94 191 GLU A C 1
ATOM 1552 O O . GLU A 1 191 ? -2.140 -4.691 -37.610 1.00 76.94 191 GLU A O 1
ATOM 1557 N N . LYS A 1 192 ? -1.819 -3.932 -35.531 1.00 78.00 192 LYS A N 1
ATOM 1558 C CA . LYS A 1 192 ? -3.257 -3.787 -35.243 1.00 78.00 192 LYS A CA 1
ATOM 1559 C C . LYS A 1 192 ? -3.931 -2.694 -36.074 1.00 78.00 192 LYS A C 1
ATOM 1561 O O . LYS A 1 192 ? -5.108 -2.841 -36.388 1.00 78.00 192 LYS A O 1
ATOM 1566 N N . LYS A 1 193 ? -3.227 -1.606 -36.405 1.00 74.69 193 LYS A N 1
ATOM 1567 C CA . LYS A 1 193 ? -3.770 -0.529 -37.250 1.00 74.69 193 LYS A CA 1
ATOM 1568 C C . LYS A 1 193 ? -3.940 -0.983 -38.697 1.00 74.69 193 LYS A C 1
ATOM 1570 O O . LYS A 1 193 ? -5.000 -0.726 -39.253 1.00 74.69 193 LYS A O 1
ATOM 1575 N N . TYR A 1 194 ? -2.951 -1.684 -39.257 1.00 72.94 194 TYR A N 1
ATOM 1576 C CA . TYR A 1 194 ? -3.046 -2.255 -40.606 1.00 72.94 194 TYR A CA 1
ATOM 1577 C C . TYR A 1 194 ? -4.206 -3.251 -40.702 1.00 72.94 194 TYR A C 1
ATOM 1579 O O . TYR A 1 194 ? -5.114 -3.061 -41.503 1.00 72.94 194 TYR A O 1
ATOM 1587 N N . ASN A 1 195 ? -4.275 -4.209 -39.773 1.00 73.81 195 ASN A N 1
ATOM 1588 C CA . ASN A 1 195 ? -5.361 -5.188 -39.758 1.00 73.81 195 ASN A CA 1
ATOM 1589 C C . ASN A 1 195 ? -6.750 -4.556 -39.578 1.00 73.81 195 ASN A C 1
ATOM 1591 O O . ASN A 1 195 ? -7.721 -5.127 -40.041 1.00 73.81 195 ASN A O 1
ATOM 1595 N N . ALA A 1 196 ? -6.892 -3.414 -38.898 1.00 69.50 196 ALA A N 1
ATOM 1596 C CA . ALA A 1 196 ? -8.191 -2.747 -38.758 1.00 69.50 196 ALA A CA 1
ATOM 1597 C C . ALA A 1 196 ? -8.617 -1.971 -40.019 1.00 69.50 196 ALA A C 1
ATOM 1599 O O . ALA A 1 196 ? -9.807 -1.725 -40.198 1.00 69.50 196 ALA A O 1
ATOM 1600 N N . GLN A 1 197 ? -7.666 -1.573 -40.869 1.00 65.88 197 GLN A N 1
ATOM 1601 C CA . GLN A 1 19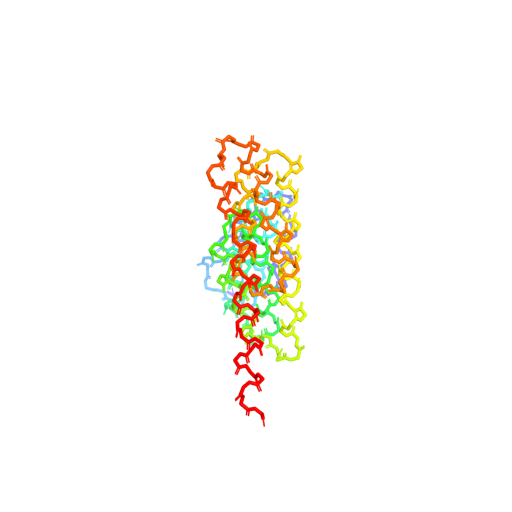7 ? -7.933 -0.870 -42.127 1.00 65.88 197 GLN A CA 1
ATOM 1602 C C . GLN A 1 197 ? -8.328 -1.828 -43.256 1.00 65.88 197 GLN A C 1
ATOM 1604 O O . GLN A 1 197 ? -9.115 -1.440 -44.108 1.00 65.88 197 GLN A O 1
ATOM 1609 N N . ASP A 1 198 ? -7.870 -3.081 -43.213 1.00 61.31 198 ASP A N 1
ATOM 1610 C CA . ASP A 1 198 ? -8.189 -4.105 -44.220 1.00 61.31 198 ASP A CA 1
ATOM 1611 C C . ASP A 1 198 ? -9.618 -4.692 -44.100 1.00 61.31 198 ASP A C 1
ATOM 1613 O O . ASP A 1 198 ? -10.025 -5.511 -44.923 1.00 61.31 198 ASP A O 1
ATOM 1617 N N . PHE A 1 199 ? -10.396 -4.288 -43.084 1.00 56.47 199 PHE A N 1
ATOM 1618 C CA . PHE A 1 199 ? -11.799 -4.696 -42.873 1.00 56.47 199 PHE A CA 1
ATOM 1619 C C . PHE A 1 199 ? -12.827 -3.578 -43.150 1.00 56.47 199 PHE A C 1
ATOM 1621 O O . PHE A 1 199 ? -13.996 -3.727 -42.784 1.00 56.47 199 PHE A O 1
ATOM 1628 N N . ILE A 1 200 ? -12.412 -2.467 -43.771 1.00 52.06 200 ILE A N 1
ATOM 1629 C CA . ILE A 1 200 ? -13.283 -1.359 -44.210 1.00 52.06 200 ILE A CA 1
ATOM 1630 C C . ILE A 1 200 ? -13.262 -1.291 -45.735 1.00 52.06 200 ILE A C 1
ATOM 1632 O O . ILE A 1 200 ? -14.361 -1.170 -46.320 1.00 52.06 200 ILE A O 1
#

Sequence (200 aa):
MAITKDEFLQQLRTFTSEAKKQEFIESIIKKQVDIDVKIAALLALAEIFVSRKMFSLAARNYCYAGDLANTFREKMDLYFKGAVLYLRAADYLSADDYFRKVLVLAATKDKDSIKQKILMLYLEQASNYEKEKQYTKAIAAYNRILMLNLPMQKHNEICLKLAELYERIGRPREAAQAKAAIRTEEKKIEEKKYNAQDFI

Radius of gyration: 22.12 Å; chains: 1; bounding box: 48×19×74 Å

Secondary structure (DSSP, 8-state):
-PPPHHHHHHHHHH--SHHHHHHHHHHHHHS---HHHHHHHHHHHHHHHHHTT-HHHHHHHHHHHHHH-SSHHHHHHHHHHHHHHHHHTT-HHHHHHHHHHHHHHS-TTTHHHHHHHHHHHHHHHHHHHHHTT-HHHHHHHHHHHHTS---HHHHHHHHHHHHHHHHHTT-HHHHHHHHHHHHHHHHHHHHHHHHHHTT-

pLDDT: mean 94.27, std 7.76, range [52.06, 98.75]